Protein AF-A0A382QF12-F1 (afdb_monomer)

Organism: NCBI:txid408172

InterPro domains:
  IPR046476 Domain of unknown function DUF6797 [PF20601] (109-208)

Structure (mmCIF, N/CA/C/O backbone):
data_AF-A0A382QF12-F1
#
_entry.id   AF-A0A382QF12-F1
#
loop_
_atom_site.group_PDB
_atom_site.id
_atom_site.type_symbol
_atom_site.label_atom_id
_atom_site.label_alt_id
_atom_site.label_comp_id
_atom_site.label_asym_id
_atom_site.label_entity_id
_atom_site.label_seq_id
_atom_site.pdbx_PDB_ins_code
_atom_site.Cartn_x
_atom_site.Cartn_y
_atom_site.Cartn_z
_atom_site.occupancy
_atom_site.B_iso_or_equiv
_atom_site.auth_seq_id
_atom_site.auth_comp_id
_atom_site.auth_asym_id
_atom_site.auth_atom_id
_atom_site.pdbx_PDB_model_num
ATOM 1 N N . GLY A 1 1 ? 4.218 5.652 -35.777 1.00 79.81 1 GLY A N 1
ATOM 2 C CA . GLY A 1 1 ? 4.654 6.247 -34.502 1.00 79.81 1 GLY A CA 1
ATOM 3 C C . GLY A 1 1 ? 5.431 7.503 -34.812 1.00 79.81 1 GLY A C 1
ATOM 4 O O . GLY A 1 1 ? 6.034 7.556 -35.876 1.00 79.81 1 GLY A O 1
ATOM 5 N N . GLU A 1 2 ? 5.375 8.498 -33.937 1.00 89.12 2 GLU A N 1
ATOM 6 C CA . GLU A 1 2 ? 6.209 9.701 -34.022 1.00 89.12 2 GLU A CA 1
ATOM 7 C C . GLU A 1 2 ? 7.620 9.389 -33.500 1.00 89.12 2 GLU A C 1
ATOM 9 O O . GLU A 1 2 ? 7.768 8.664 -32.513 1.00 89.12 2 GLU A O 1
ATOM 14 N N . VAL A 1 3 ? 8.659 9.899 -34.168 1.00 94.00 3 VAL A N 1
ATOM 15 C CA . VAL A 1 3 ? 10.044 9.748 -33.699 1.00 94.00 3 VAL A CA 1
ATOM 16 C C . VAL A 1 3 ? 10.290 10.765 -32.590 1.00 94.00 3 VAL A C 1
ATOM 18 O O . VAL A 1 3 ? 10.421 11.954 -32.858 1.00 94.00 3 VAL A O 1
ATOM 21 N N . VAL A 1 4 ? 10.364 10.291 -31.346 1.00 95.31 4 VAL A N 1
ATOM 22 C CA . VAL A 1 4 ? 10.597 11.152 -30.172 1.00 95.31 4 VAL A CA 1
ATOM 23 C C . VAL A 1 4 ? 12.087 11.384 -29.931 1.00 95.31 4 VAL A C 1
ATOM 25 O O . VAL A 1 4 ? 12.504 12.491 -29.610 1.00 95.31 4 VAL A O 1
ATOM 28 N N . VAL A 1 5 ? 12.906 10.344 -30.096 1.00 94.56 5 VAL A N 1
ATOM 29 C CA . VAL A 1 5 ? 14.362 10.411 -29.936 1.00 94.56 5 VAL A CA 1
ATOM 30 C C . VAL A 1 5 ? 14.997 9.855 -31.200 1.00 94.56 5 VAL A C 1
ATOM 32 O O . VAL A 1 5 ? 14.821 8.680 -31.510 1.00 94.56 5 VAL A O 1
ATOM 35 N N . ASN A 1 6 ? 15.737 10.696 -31.921 1.00 94.62 6 ASN A N 1
ATOM 36 C CA . ASN A 1 6 ? 16.543 10.266 -33.056 1.00 94.62 6 ASN A CA 1
ATOM 37 C C . ASN A 1 6 ? 18.023 10.227 -32.646 1.00 94.62 6 ASN A C 1
ATOM 39 O O . ASN A 1 6 ? 18.645 11.269 -32.418 1.00 94.62 6 ASN A O 1
ATOM 43 N N . ASN A 1 7 ? 18.559 9.013 -32.534 1.00 92.12 7 ASN A N 1
ATOM 44 C CA . ASN A 1 7 ? 19.978 8.733 -32.328 1.00 92.12 7 ASN A CA 1
ATOM 45 C C . ASN A 1 7 ? 20.478 7.782 -33.426 1.00 92.12 7 ASN A C 1
ATOM 47 O O . ASN A 1 7 ? 21.019 6.723 -33.133 1.00 92.12 7 ASN A O 1
ATOM 51 N N . ASP A 1 8 ? 20.147 8.104 -34.676 1.00 90.19 8 ASP A N 1
ATOM 52 C CA . ASP A 1 8 ? 20.486 7.299 -35.847 1.00 90.19 8 ASP A CA 1
ATOM 53 C C . ASP A 1 8 ? 21.910 7.589 -36.364 1.00 90.19 8 ASP A C 1
ATOM 55 O O . ASP A 1 8 ? 22.523 8.622 -36.068 1.00 90.19 8 ASP A O 1
ATOM 59 N N . GLY A 1 9 ? 22.419 6.677 -37.189 1.00 90.75 9 GLY A N 1
ATOM 60 C CA . GLY A 1 9 ? 23.738 6.732 -37.804 1.00 90.75 9 GLY A CA 1
ATOM 61 C C . GLY A 1 9 ? 24.802 5.906 -37.078 1.00 90.75 9 GLY A C 1
ATOM 62 O O . GLY A 1 9 ? 24.608 5.368 -35.993 1.00 90.75 9 GLY A O 1
ATOM 63 N N . VAL A 1 10 ? 25.971 5.784 -37.710 1.00 90.75 10 VAL A N 1
ATOM 64 C CA . VAL A 1 10 ? 27.112 5.058 -37.134 1.00 90.75 10 VAL A CA 1
ATOM 65 C C . VAL A 1 10 ? 27.891 6.001 -36.224 1.00 90.75 10 VAL A C 1
ATOM 67 O O . VAL A 1 10 ? 28.579 6.902 -36.704 1.00 90.75 10 VAL A O 1
ATOM 70 N N . HIS A 1 11 ? 27.808 5.784 -34.916 1.00 88.94 11 HIS A N 1
ATOM 71 C CA . HIS A 1 11 ? 28.499 6.593 -33.916 1.00 88.94 11 HIS A CA 1
ATOM 72 C C . HIS A 1 11 ? 28.911 5.761 -32.691 1.00 88.94 11 HIS A C 1
ATOM 74 O O . HIS A 1 11 ? 28.401 4.667 -32.460 1.00 88.94 11 HIS A O 1
ATOM 80 N N . GLY A 1 12 ? 29.836 6.294 -31.883 1.00 83.19 12 GLY A N 1
ATOM 81 C CA . GLY A 1 12 ? 30.135 5.754 -30.550 1.00 83.19 12 GLY A CA 1
ATOM 82 C C . GLY A 1 12 ? 28.989 5.996 -29.559 1.00 83.19 12 GLY A C 1
ATOM 83 O O . GLY A 1 12 ? 27.949 6.536 -29.923 1.00 83.19 12 GLY A O 1
ATOM 84 N N . ILE A 1 13 ? 29.153 5.638 -28.284 1.00 82.25 13 ILE A N 1
ATOM 85 C CA . ILE A 1 13 ? 28.076 5.821 -27.298 1.00 82.25 13 ILE A CA 1
ATOM 86 C C . ILE A 1 13 ? 27.834 7.315 -27.056 1.00 82.25 13 ILE A C 1
ATOM 88 O O . ILE A 1 13 ? 28.681 8.010 -26.496 1.00 82.25 13 ILE A O 1
ATOM 92 N N . VAL A 1 14 ? 26.657 7.795 -27.452 1.00 86.44 14 VAL A N 1
ATOM 93 C CA . VAL A 1 14 ? 26.207 9.173 -27.243 1.00 86.44 14 VAL A CA 1
ATOM 94 C C . VAL A 1 14 ? 24.792 9.175 -26.685 1.00 86.44 14 VAL A C 1
ATOM 96 O O . VAL A 1 14 ? 23.973 8.323 -27.030 1.00 86.44 14 VAL A O 1
ATOM 99 N N . ASN A 1 15 ? 24.503 10.156 -25.834 1.00 87.00 15 ASN A N 1
ATOM 100 C CA . ASN A 1 15 ? 23.172 10.350 -25.276 1.00 87.00 15 ASN A CA 1
ATOM 101 C C . ASN A 1 15 ? 22.383 11.335 -26.143 1.00 87.00 15 ASN A C 1
ATOM 103 O O . ASN A 1 15 ? 22.872 12.417 -26.477 1.00 87.00 15 ASN A O 1
ATOM 107 N N . LYS A 1 16 ? 21.141 10.974 -26.457 1.00 91.62 16 LYS A N 1
ATOM 108 C CA . LYS A 1 16 ? 20.136 11.859 -27.051 1.00 91.62 16 LYS A CA 1
ATOM 109 C C . LYS A 1 16 ? 18.886 11.836 -26.188 1.00 91.62 16 LYS A C 1
ATOM 111 O O . LYS A 1 16 ? 18.612 10.851 -25.508 1.00 91.62 16 LYS A O 1
ATOM 116 N N . SER A 1 17 ? 18.138 12.927 -26.226 1.00 92.94 17 SER A N 1
ATOM 117 C CA . SER A 1 17 ? 16.870 13.069 -25.523 1.00 92.94 17 SER A CA 1
ATOM 118 C C . SER A 1 17 ? 15.841 13.729 -26.428 1.00 92.94 17 SER A C 1
ATOM 120 O O . SER A 1 17 ? 16.176 14.390 -27.411 1.00 92.94 17 SER A O 1
ATOM 122 N N . GLY A 1 18 ? 14.580 13.525 -26.079 1.00 93.50 18 GLY A N 1
ATOM 123 C CA . GLY A 1 18 ? 13.423 14.115 -26.726 1.00 93.50 18 GLY A CA 1
ATOM 124 C C . GLY A 1 18 ? 12.228 14.012 -25.791 1.00 93.50 18 GLY A C 1
ATOM 125 O O . GLY A 1 18 ? 12.276 13.287 -24.794 1.00 93.50 18 GLY A O 1
ATOM 126 N N . SER A 1 19 ? 11.176 14.754 -26.108 1.00 94.31 19 SER A N 1
ATOM 127 C CA . SER A 1 19 ? 9.982 14.858 -25.275 1.00 94.31 19 SER A CA 1
ATOM 128 C C . SER A 1 19 ? 8.747 14.739 -26.150 1.00 94.31 19 SER A C 1
ATOM 130 O O . SER A 1 19 ? 8.707 15.305 -27.238 1.00 94.31 19 SER A O 1
ATOM 132 N N . ALA A 1 20 ? 7.733 14.040 -25.654 1.00 92.38 20 ALA A N 1
ATOM 133 C CA . ALA A 1 20 ? 6.429 13.952 -26.291 1.00 92.38 20 ALA A CA 1
ATOM 134 C C . ALA A 1 20 ? 5.338 14.077 -25.229 1.00 92.38 20 ALA A C 1
ATOM 136 O O . ALA A 1 20 ? 5.489 13.578 -24.111 1.00 92.38 20 ALA A O 1
ATOM 137 N N . ASN A 1 21 ? 4.233 14.731 -25.585 1.00 90.94 21 ASN A N 1
ATOM 138 C CA . ASN A 1 21 ? 3.040 14.739 -24.749 1.00 90.94 21 ASN A CA 1
ATOM 139 C C . ASN A 1 21 ? 2.271 13.441 -24.987 1.00 90.94 21 ASN A C 1
ATOM 141 O O . ASN A 1 21 ? 1.932 13.116 -26.124 1.00 90.94 21 ASN A O 1
ATOM 145 N N . LEU A 1 22 ? 1.994 12.703 -23.916 1.00 86.50 22 LEU A N 1
ATOM 146 C CA . LEU A 1 22 ? 1.236 11.462 -23.994 1.00 86.50 22 LEU A CA 1
ATOM 147 C C . LEU A 1 22 ? -0.198 11.701 -23.533 1.00 86.50 22 LEU A C 1
ATOM 149 O O . LEU A 1 22 ? -0.434 12.292 -22.479 1.00 86.50 22 LEU A O 1
ATOM 153 N N . ASN A 1 23 ? -1.154 11.197 -24.311 1.00 84.00 23 ASN A N 1
ATOM 154 C CA . ASN A 1 23 ? -2.525 11.054 -23.839 1.00 84.00 23 ASN A CA 1
ATOM 155 C C . ASN A 1 23 ? -2.576 10.000 -22.724 1.00 84.00 23 ASN A C 1
ATOM 157 O O . ASN A 1 23 ? -1.776 9.063 -22.702 1.00 84.00 23 ASN A O 1
ATOM 161 N N . ALA A 1 24 ? -3.546 10.126 -21.821 1.00 75.88 24 ALA A N 1
ATOM 162 C CA . ALA A 1 24 ? -3.782 9.127 -20.787 1.00 75.88 24 ALA A CA 1
ATOM 163 C C . ALA A 1 24 ? -4.063 7.744 -21.409 1.00 75.88 24 ALA A C 1
ATOM 165 O O . ALA A 1 24 ? -4.914 7.619 -22.289 1.00 75.88 24 ALA A O 1
ATOM 166 N N . GLY A 1 25 ? -3.373 6.703 -20.933 1.00 71.19 25 GLY A N 1
ATOM 167 C CA . GLY A 1 25 ? -3.555 5.323 -21.389 1.00 71.19 25 GLY A CA 1
ATOM 168 C C . GLY A 1 25 ? -2.238 4.606 -21.684 1.00 71.19 25 GLY A C 1
ATOM 169 O O . GLY A 1 25 ? -1.171 5.022 -21.236 1.00 71.19 25 GLY A O 1
ATOM 170 N N . ILE A 1 26 ? -2.320 3.498 -22.426 1.00 74.06 26 ILE A N 1
ATOM 171 C CA . ILE A 1 26 ? -1.145 2.725 -22.842 1.00 74.06 26 ILE A CA 1
ATOM 172 C C . ILE A 1 26 ? -0.491 3.419 -24.040 1.00 74.06 26 ILE A C 1
ATOM 174 O O . ILE A 1 26 ? -1.079 3.491 -25.117 1.00 74.06 26 ILE A O 1
ATOM 178 N N . ALA A 1 27 ? 0.749 3.875 -23.864 1.00 84.06 27 ALA A N 1
ATOM 179 C CA . ALA A 1 27 ? 1.600 4.340 -24.952 1.00 84.06 27 ALA A CA 1
ATOM 180 C C . ALA A 1 27 ? 2.543 3.209 -25.389 1.00 84.06 27 ALA A C 1
ATOM 182 O O . ALA A 1 27 ? 3.363 2.733 -24.603 1.00 84.06 27 ALA A O 1
ATOM 183 N N . LEU A 1 28 ? 2.426 2.766 -26.643 1.00 84.19 28 LEU A N 1
ATOM 184 C CA . LEU A 1 28 ? 3.349 1.784 -27.211 1.00 84.19 28 LEU A CA 1
ATOM 185 C C . LEU A 1 28 ? 4.665 2.465 -27.587 1.00 84.19 28 LEU A C 1
ATOM 187 O O . LEU A 1 28 ? 4.678 3.430 -28.351 1.00 84.19 28 LEU A O 1
ATOM 191 N N . VAL A 1 29 ? 5.771 1.922 -27.086 1.00 87.88 29 VAL A N 1
ATOM 192 C CA . VAL A 1 29 ? 7.123 2.379 -27.415 1.00 87.88 29 VAL A CA 1
ATOM 193 C C . VAL A 1 29 ? 7.752 1.381 -28.381 1.00 87.88 29 VAL A C 1
ATOM 195 O O . VAL A 1 29 ? 7.820 0.188 -28.092 1.00 87.88 29 VAL A O 1
ATOM 198 N N . ARG A 1 30 ? 8.224 1.875 -29.529 1.00 90.12 30 ARG A N 1
ATOM 199 C CA . ARG A 1 30 ? 9.061 1.115 -30.463 1.00 90.12 30 ARG A CA 1
ATOM 200 C C . ARG A 1 30 ? 10.488 1.627 -30.348 1.00 90.12 30 ARG A C 1
ATOM 202 O O . ARG A 1 30 ? 10.710 2.829 -30.443 1.00 90.12 30 ARG A O 1
ATOM 209 N N . ILE A 1 31 ? 11.430 0.709 -30.166 1.00 90.06 31 ILE A N 1
ATOM 210 C CA . ILE A 1 31 ? 12.859 1.012 -30.134 1.00 90.06 31 ILE A CA 1
ATOM 211 C C . ILE A 1 31 ? 13.496 0.291 -31.314 1.00 90.06 31 ILE A C 1
ATOM 213 O O . ILE A 1 31 ? 13.338 -0.921 -31.456 1.00 90.06 31 ILE A O 1
ATOM 217 N N . GLU A 1 32 ? 14.183 1.044 -32.163 1.00 90.88 32 GLU A N 1
ATOM 218 C CA . GLU A 1 32 ? 14.988 0.516 -33.259 1.00 90.88 32 GLU A CA 1
ATOM 219 C C . GLU A 1 32 ? 16.457 0.766 -32.923 1.00 90.88 32 GLU A C 1
ATOM 221 O O . GLU A 1 32 ? 16.830 1.857 -32.496 1.00 90.88 32 GLU A O 1
ATOM 226 N N . PHE A 1 33 ? 17.275 -0.274 -33.045 1.00 89.38 33 PHE A N 1
ATOM 227 C CA . PHE A 1 33 ? 18.690 -0.250 -32.701 1.00 89.38 33 PHE A CA 1
ATOM 228 C C . PHE A 1 33 ? 19.439 -1.170 -33.661 1.00 89.38 33 PHE A C 1
ATOM 230 O O . PHE A 1 33 ? 18.951 -2.256 -33.979 1.00 89.38 33 PHE A O 1
ATOM 237 N N . PHE A 1 34 ? 20.619 -0.743 -34.102 1.00 89.62 34 PHE A N 1
ATOM 238 C CA . PHE A 1 34 ? 21.524 -1.568 -34.890 1.00 89.62 34 PHE A CA 1
ATOM 239 C C . PHE A 1 34 ? 22.968 -1.358 -34.436 1.00 89.62 34 PHE A C 1
ATOM 241 O O . PHE A 1 34 ? 23.328 -0.307 -33.906 1.00 89.62 34 PHE A O 1
ATOM 248 N N . GLU A 1 35 ? 23.801 -2.363 -34.680 1.00 84.75 35 GLU A N 1
ATOM 249 C CA . GLU A 1 35 ? 25.244 -2.307 -34.482 1.00 84.75 35 GLU A CA 1
ATOM 250 C C . GLU A 1 35 ? 25.921 -2.647 -35.813 1.00 84.75 35 GLU A C 1
ATOM 252 O O . GLU A 1 35 ? 25.514 -3.574 -36.513 1.00 84.75 35 GLU A O 1
ATOM 257 N N . LYS A 1 36 ? 26.901 -1.831 -36.219 1.00 85.75 36 LYS A N 1
ATOM 258 C CA . LYS A 1 36 ? 27.691 -2.070 -37.439 1.00 85.75 36 LYS A CA 1
ATOM 259 C C . LYS A 1 36 ? 28.988 -2.834 -37.142 1.00 85.75 36 LYS A C 1
ATOM 261 O O . LYS A 1 36 ? 29.478 -3.548 -38.013 1.00 85.75 36 LYS A O 1
ATOM 266 N N . GLY A 1 37 ? 29.573 -2.619 -35.963 1.00 80.94 37 GLY A N 1
ATOM 267 C CA . GLY A 1 37 ? 30.830 -3.217 -35.515 1.00 80.94 37 GLY A CA 1
ATOM 268 C C . GLY A 1 37 ? 31.438 -2.464 -34.321 1.00 80.94 37 GLY A C 1
ATOM 269 O O . GLY A 1 37 ? 31.289 -1.244 -34.209 1.00 80.94 37 GLY A O 1
ATOM 270 N N . GLY A 1 38 ? 32.176 -3.176 -33.463 1.00 80.88 38 GLY A N 1
ATOM 271 C CA . GLY A 1 38 ? 32.830 -2.626 -32.274 1.00 80.88 38 GLY A CA 1
ATOM 272 C C . GLY A 1 38 ? 32.187 -3.126 -30.981 1.00 80.88 38 GLY A C 1
ATOM 273 O O . GLY A 1 38 ? 32.487 -4.231 -30.538 1.00 80.88 38 GLY A O 1
ATOM 274 N N . GLY A 1 39 ? 31.366 -2.289 -30.341 1.00 71.25 39 GLY A N 1
ATOM 275 C CA . GLY A 1 39 ? 30.655 -2.634 -29.108 1.00 71.25 39 GLY A CA 1
ATOM 276 C C . GLY A 1 39 ? 29.216 -2.124 -29.118 1.00 71.25 39 GLY A C 1
ATOM 277 O O . GLY A 1 39 ? 28.957 -0.997 -29.535 1.00 71.25 39 GLY A O 1
ATOM 278 N N . GLU A 1 40 ? 28.289 -2.948 -28.628 1.00 77.00 40 GLU A N 1
ATOM 279 C CA . GLU A 1 40 ? 26.858 -2.644 -28.561 1.00 77.00 40 GLU A CA 1
ATOM 280 C C . GLU A 1 40 ? 26.464 -2.006 -27.219 1.00 77.00 40 GLU A C 1
ATOM 282 O O . GLU A 1 40 ? 26.851 -2.467 -26.140 1.00 77.00 40 GLU A O 1
ATOM 287 N N . HIS A 1 41 ? 25.674 -0.930 -27.263 1.00 80.88 41 HIS A N 1
ATOM 288 C CA . HIS A 1 41 ? 25.070 -0.363 -26.062 1.00 80.88 41 HIS A CA 1
ATOM 289 C C . HIS A 1 41 ? 23.761 0.364 -26.376 1.00 80.88 41 HIS A C 1
ATOM 291 O O . HIS A 1 41 ? 23.750 1.359 -27.095 1.00 80.88 41 HIS A O 1
ATOM 297 N N . LEU A 1 42 ? 22.671 -0.102 -25.768 1.00 85.81 42 LEU A N 1
ATOM 298 C CA . LEU A 1 42 ? 21.368 0.556 -25.791 1.00 85.81 42 LEU A CA 1
ATOM 299 C C . LEU A 1 42 ? 20.898 0.798 -24.359 1.00 85.81 42 LEU A C 1
ATOM 301 O O . LEU A 1 42 ? 20.593 -0.154 -23.638 1.00 85.81 42 LEU A O 1
ATOM 305 N N . SER A 1 43 ? 20.795 2.068 -23.983 1.00 86.38 43 SER A N 1
ATOM 306 C CA . SER A 1 43 ? 20.128 2.525 -22.770 1.00 86.38 43 SER A CA 1
ATOM 307 C C . SER A 1 43 ? 18.950 3.423 -23.138 1.00 86.38 43 SER A C 1
ATOM 309 O O . SER A 1 43 ? 18.998 4.172 -24.113 1.00 86.38 43 SER A O 1
ATOM 311 N N . LEU A 1 44 ? 17.870 3.332 -22.366 1.00 86.62 44 LEU A N 1
ATOM 312 C CA . LEU A 1 44 ? 16.705 4.193 -22.508 1.00 86.62 44 LEU A CA 1
ATOM 313 C C . LEU A 1 44 ? 16.156 4.481 -21.119 1.00 86.62 44 LEU A C 1
ATOM 315 O O . LEU A 1 44 ? 15.821 3.557 -20.378 1.00 86.62 44 LEU A O 1
ATOM 319 N N . ASP A 1 45 ? 16.052 5.766 -20.813 1.00 86.44 45 ASP A N 1
ATOM 320 C CA . ASP A 1 45 ? 15.487 6.305 -19.587 1.00 86.44 45 ASP A CA 1
ATOM 321 C C . ASP A 1 45 ? 14.348 7.268 -19.943 1.00 86.44 45 ASP A C 1
ATOM 323 O O . ASP A 1 45 ? 14.400 7.947 -20.968 1.00 86.44 45 ASP A O 1
ATOM 327 N N . MET A 1 46 ? 13.341 7.357 -19.079 1.00 87.31 46 MET A N 1
ATOM 328 C CA . MET A 1 46 ? 12.230 8.300 -19.193 1.00 87.31 46 MET A CA 1
ATOM 329 C C . MET A 1 46 ? 12.104 9.140 -17.920 1.00 87.31 46 MET A C 1
ATOM 331 O O . MET A 1 46 ? 12.298 8.644 -16.810 1.00 87.31 46 MET A O 1
ATOM 335 N N . SER A 1 47 ? 11.732 10.407 -18.072 1.00 86.81 47 SER A N 1
ATOM 336 C CA . SER A 1 47 ? 11.294 11.286 -16.987 1.00 86.81 47 SER A CA 1
ATOM 337 C C . SER A 1 47 ? 10.002 12.001 -17.387 1.00 86.81 47 SER A C 1
ATOM 339 O O . SER A 1 47 ? 9.639 12.038 -18.561 1.00 86.81 47 SER A O 1
ATOM 341 N N . GLY A 1 48 ? 9.272 12.529 -16.407 1.00 87.12 48 GLY A N 1
ATOM 342 C CA . GLY A 1 48 ? 7.994 13.201 -16.634 1.00 87.12 48 GLY A CA 1
ATOM 343 C C . GLY A 1 48 ? 7.303 13.594 -15.328 1.00 87.12 48 GLY A C 1
ATOM 344 O O . GLY A 1 48 ? 7.905 13.470 -14.256 1.00 87.12 48 GLY A O 1
ATOM 345 N N . PRO A 1 49 ? 6.040 14.053 -15.381 1.00 82.94 49 PRO A N 1
ATOM 346 C CA . PRO A 1 49 ? 5.263 14.383 -14.188 1.00 82.94 49 PRO A CA 1
ATOM 347 C C . PRO A 1 49 ? 5.274 13.230 -13.175 1.00 82.94 49 PRO A C 1
ATOM 349 O O . PRO A 1 49 ? 4.865 12.113 -13.488 1.00 82.94 49 PRO A O 1
ATOM 352 N N . GLY A 1 50 ? 5.824 13.493 -11.983 1.00 76.19 50 GLY A N 1
ATOM 353 C CA . GLY A 1 50 ? 6.010 12.532 -10.885 1.00 76.19 50 GLY A CA 1
ATOM 354 C C . GLY A 1 50 ? 7.015 11.386 -11.135 1.00 76.19 50 GLY A C 1
ATOM 355 O O . GLY A 1 50 ? 7.180 10.528 -10.268 1.00 76.19 50 GLY A O 1
ATOM 356 N N . ILE A 1 51 ? 7.722 11.367 -12.271 1.00 80.88 51 ILE A N 1
ATOM 357 C CA . ILE A 1 51 ? 8.762 10.381 -12.607 1.00 80.88 51 ILE A CA 1
ATOM 358 C C . ILE A 1 51 ? 10.095 11.110 -12.775 1.00 80.88 51 ILE A C 1
ATOM 360 O O . ILE A 1 51 ? 10.362 11.722 -13.807 1.00 80.88 51 ILE A O 1
ATOM 364 N N . LYS A 1 52 ? 10.970 11.016 -11.767 1.00 76.00 52 LYS A N 1
ATOM 365 C CA . LYS A 1 52 ? 12.321 11.602 -11.852 1.00 76.00 52 LYS A CA 1
ATOM 366 C C . LYS A 1 52 ? 13.187 10.883 -12.886 1.00 76.00 52 LYS A C 1
ATOM 368 O O . LYS A 1 52 ? 13.880 11.533 -13.662 1.00 76.00 52 LYS A O 1
ATOM 373 N N . LYS A 1 53 ? 13.157 9.549 -12.865 1.00 77.06 53 LYS A N 1
ATOM 374 C CA . LYS A 1 53 ? 13.876 8.672 -13.789 1.00 77.06 53 LYS A CA 1
ATOM 375 C C . LYS A 1 53 ? 13.258 7.272 -13.756 1.00 77.06 53 LYS A C 1
ATOM 377 O O . LYS A 1 53 ? 13.122 6.704 -12.676 1.00 77.06 53 LYS A O 1
ATOM 382 N N . LEU A 1 54 ? 12.920 6.721 -14.916 1.00 77.75 54 LEU A N 1
ATOM 383 C CA . LEU A 1 54 ? 12.478 5.343 -15.105 1.00 77.75 54 LEU A CA 1
ATOM 384 C C . LEU A 1 54 ? 13.326 4.698 -16.202 1.00 77.75 54 LEU A C 1
ATOM 386 O O . LEU A 1 54 ? 13.273 5.121 -17.353 1.00 77.75 54 LEU A O 1
ATOM 390 N N . GLN A 1 55 ? 14.091 3.677 -15.834 1.00 77.12 55 GLN A N 1
ATOM 391 C CA . GLN A 1 55 ? 14.905 2.894 -16.758 1.00 77.12 55 GLN A CA 1
ATOM 392 C C . GLN A 1 55 ? 13.991 1.946 -17.552 1.00 77.12 55 GLN A C 1
ATOM 394 O O . GLN A 1 55 ? 13.323 1.096 -16.965 1.00 77.12 55 GLN A O 1
ATOM 399 N N . LEU A 1 56 ? 13.948 2.103 -18.877 1.00 78.31 56 LEU A N 1
ATOM 400 C CA . LEU A 1 56 ? 13.110 1.310 -19.787 1.00 78.31 56 LEU A CA 1
ATOM 401 C C . LEU A 1 56 ? 13.898 0.208 -20.508 1.00 78.31 56 LEU A C 1
ATOM 403 O O . LEU A 1 56 ? 13.346 -0.850 -20.801 1.00 78.31 56 LEU A O 1
ATOM 407 N N . ALA A 1 57 ? 15.182 0.438 -20.798 1.00 75.44 57 ALA A N 1
ATOM 408 C CA . ALA A 1 57 ? 16.055 -0.578 -21.387 1.00 75.44 57 ALA A CA 1
ATOM 409 C C . ALA A 1 57 ? 16.782 -1.393 -20.313 1.00 75.44 57 ALA A C 1
ATOM 411 O O . ALA A 1 57 ? 17.052 -0.901 -19.219 1.00 75.44 57 ALA A O 1
ATOM 412 N N . ARG A 1 58 ? 17.200 -2.614 -20.664 1.00 67.69 58 ARG A N 1
ATOM 413 C CA . ARG A 1 58 ? 17.977 -3.488 -19.772 1.00 67.69 58 ARG A CA 1
ATOM 414 C C . ARG A 1 58 ? 19.308 -2.870 -19.326 1.00 67.69 58 ARG A C 1
ATOM 416 O O . ARG A 1 58 ? 19.716 -3.091 -18.190 1.00 67.69 58 ARG A O 1
ATOM 423 N N . ASN A 1 59 ? 19.987 -2.123 -20.200 1.00 71.25 59 ASN A N 1
ATOM 424 C CA . ASN A 1 59 ? 21.297 -1.548 -19.893 1.00 71.25 59 ASN A CA 1
ATOM 425 C C . ASN A 1 59 ? 21.168 -0.092 -19.436 1.00 71.25 59 ASN A C 1
ATOM 427 O O . ASN A 1 59 ? 20.467 0.707 -20.054 1.00 71.25 59 ASN A O 1
ATOM 431 N N . THR A 1 60 ? 21.892 0.274 -18.384 1.00 70.38 60 THR A N 1
ATOM 432 C CA . THR A 1 60 ? 22.046 1.669 -17.951 1.00 70.38 60 THR A CA 1
ATOM 433 C C . THR A 1 60 ? 23.056 2.389 -18.835 1.00 70.38 60 THR A C 1
ATOM 435 O O . THR A 1 60 ? 24.072 1.785 -19.180 1.00 70.38 60 THR A O 1
ATOM 438 N N . ALA A 1 61 ? 22.841 3.681 -19.106 1.00 65.62 61 ALA A N 1
ATOM 439 C CA . ALA A 1 61 ? 23.831 4.501 -19.807 1.00 65.62 61 ALA A CA 1
ATOM 440 C C . ALA A 1 61 ? 25.208 4.390 -19.118 1.00 65.62 61 ALA A C 1
ATOM 442 O O . ALA A 1 61 ? 25.256 4.422 -17.881 1.00 65.62 61 ALA A O 1
ATOM 443 N N . PRO A 1 62 ? 26.325 4.258 -19.856 1.00 62.75 62 PRO A N 1
ATOM 444 C CA . PRO A 1 62 ? 27.627 4.101 -19.232 1.00 62.75 62 PRO A CA 1
ATOM 445 C C . PRO A 1 62 ? 27.968 5.385 -18.478 1.00 62.75 62 PRO A C 1
ATOM 447 O O . PRO A 1 62 ? 27.967 6.474 -19.053 1.00 62.75 62 PRO A O 1
ATOM 450 N N . GLN A 1 63 ? 28.261 5.268 -17.186 1.00 53.28 63 GLN A N 1
ATOM 451 C CA . GLN A 1 63 ? 28.848 6.373 -16.438 1.00 53.28 63 GLN A CA 1
ATOM 452 C C . GLN A 1 63 ? 30.312 6.480 -16.869 1.00 53.28 63 GLN A C 1
ATOM 454 O O . GLN A 1 63 ? 31.056 5.501 -16.807 1.00 53.28 63 GLN A O 1
ATOM 459 N N . GLY A 1 64 ? 30.707 7.639 -17.397 1.00 44.16 64 GLY A N 1
ATOM 460 C CA . GLY A 1 64 ? 32.067 7.860 -17.878 1.00 44.16 64 GLY A CA 1
ATOM 461 C C . GLY A 1 64 ? 33.104 7.532 -16.800 1.00 44.16 64 GLY A C 1
ATOM 462 O O . GLY A 1 64 ? 33.034 8.061 -15.697 1.00 44.16 64 GLY A O 1
ATOM 463 N N . GLY A 1 65 ? 34.069 6.676 -17.152 1.00 41.91 65 GLY A N 1
ATOM 464 C CA . GLY A 1 65 ? 35.262 6.385 -16.356 1.00 41.91 65 GLY A CA 1
ATOM 465 C C . GLY A 1 65 ? 35.074 5.378 -15.214 1.00 41.91 65 GLY A C 1
ATOM 466 O O . GLY A 1 65 ? 34.773 5.752 -14.090 1.00 41.91 65 GLY A O 1
ATOM 467 N N . GLY A 1 66 ? 35.414 4.109 -15.472 1.00 39.44 66 GLY A N 1
ATOM 468 C CA . GLY A 1 66 ? 35.813 3.162 -14.421 1.00 39.44 66 GLY A CA 1
ATOM 469 C C . GLY A 1 66 ? 34.851 2.002 -14.144 1.00 39.44 66 GLY A C 1
ATOM 470 O O . GLY A 1 66 ? 33.842 2.149 -13.477 1.00 39.44 66 GLY A O 1
ATOM 471 N N . LYS A 1 67 ? 35.279 0.810 -14.582 1.00 40.28 67 LYS A N 1
ATOM 472 C CA . LYS A 1 67 ? 34.901 -0.543 -14.126 1.00 40.28 67 LYS A CA 1
ATOM 473 C C . LYS A 1 67 ? 33.404 -0.913 -14.043 1.00 40.28 67 LYS A C 1
ATOM 475 O O . LYS A 1 67 ? 32.728 -0.699 -13.045 1.00 40.28 67 LYS A O 1
ATOM 480 N N . LYS A 1 68 ? 33.082 -1.773 -15.023 1.00 36.59 68 LYS A N 1
ATOM 481 C CA . LYS A 1 68 ? 31.975 -2.731 -15.187 1.00 36.59 68 LYS A CA 1
ATOM 482 C C . LYS A 1 68 ? 30.678 -2.130 -15.743 1.00 36.59 68 LYS A C 1
ATOM 484 O O . LYS A 1 68 ? 29.972 -1.448 -15.009 1.00 36.59 68 LYS A O 1
ATOM 489 N N . PRO A 1 69 ? 30.272 -2.497 -16.977 1.00 35.12 69 PRO A N 1
ATOM 490 C CA . PRO A 1 69 ? 28.849 -2.587 -17.243 1.00 35.12 69 PRO A CA 1
ATOM 491 C C . PRO A 1 69 ? 28.330 -3.634 -16.259 1.00 35.12 69 PRO A C 1
ATOM 493 O O . PRO A 1 69 ? 28.763 -4.790 -16.286 1.00 35.12 69 PRO A O 1
ATOM 496 N N . ALA A 1 70 ? 27.465 -3.235 -15.334 1.00 39.81 70 ALA A N 1
ATOM 497 C CA . ALA A 1 70 ? 26.636 -4.218 -14.675 1.00 39.81 70 ALA A CA 1
ATOM 498 C C . ALA A 1 70 ? 25.817 -4.855 -15.801 1.00 39.81 70 ALA A C 1
ATOM 500 O O . ALA A 1 70 ? 24.885 -4.242 -16.315 1.00 39.81 70 ALA A O 1
ATOM 501 N N . ILE A 1 71 ? 26.187 -6.069 -16.223 1.00 39.53 71 ILE A N 1
ATOM 502 C CA . ILE A 1 71 ? 25.199 -6.974 -16.805 1.00 39.53 71 ILE A CA 1
ATOM 503 C C . ILE A 1 71 ? 24.023 -6.873 -15.845 1.00 39.53 71 ILE A C 1
ATOM 505 O O . ILE A 1 71 ? 24.226 -7.055 -14.641 1.00 39.53 71 ILE A O 1
ATOM 509 N N . ALA A 1 72 ? 22.844 -6.503 -16.342 1.00 45.31 72 ALA A N 1
ATOM 510 C CA . ALA A 1 72 ? 21.647 -6.545 -15.528 1.00 45.31 72 ALA A CA 1
ATOM 511 C C . ALA A 1 72 ? 21.494 -7.999 -15.071 1.00 45.31 72 ALA A C 1
ATOM 513 O O . ALA A 1 72 ? 21.016 -8.856 -15.819 1.00 45.31 72 ALA A O 1
ATOM 514 N N . THR A 1 73 ? 21.968 -8.266 -13.856 1.00 52.75 73 THR A N 1
ATOM 515 C CA . THR A 1 73 ? 21.722 -9.480 -13.086 1.00 52.75 73 THR A CA 1
ATOM 516 C C . THR A 1 73 ? 20.317 -9.439 -12.498 1.00 52.75 73 THR A C 1
ATOM 518 O O . THR A 1 73 ? 20.023 -10.236 -11.618 1.00 52.75 73 THR A O 1
ATOM 521 N N . GLY A 1 74 ? 19.478 -8.503 -12.961 1.00 70.94 74 GLY A N 1
ATOM 522 C CA . GLY A 1 74 ? 18.108 -8.320 -12.537 1.00 70.94 74 GLY A CA 1
ATOM 523 C C . GLY A 1 74 ? 17.267 -9.551 -12.837 1.00 70.94 74 GLY A C 1
ATOM 524 O O . GLY A 1 74 ? 17.280 -10.063 -13.954 1.00 70.94 74 GLY A O 1
ATOM 525 N N . ASN A 1 75 ? 16.518 -9.986 -11.833 1.00 85.19 75 ASN A N 1
ATOM 526 C CA . ASN A 1 75 ? 15.482 -11.000 -11.919 1.00 85.19 75 ASN A CA 1
ATOM 527 C C . ASN A 1 75 ? 14.142 -10.282 -11.694 1.00 85.19 75 ASN A C 1
ATOM 529 O O . ASN A 1 75 ? 13.588 -10.382 -10.591 1.00 85.19 75 ASN A O 1
ATOM 533 N N . PRO A 1 76 ? 13.651 -9.491 -12.671 1.00 88.88 76 PRO A N 1
ATOM 534 C CA . PRO A 1 76 ? 12.382 -8.793 -12.529 1.00 88.88 76 PRO A CA 1
ATOM 535 C C . PRO A 1 76 ? 11.265 -9.801 -12.266 1.00 88.88 76 PRO A C 1
ATOM 537 O O . PRO A 1 76 ? 11.210 -10.880 -12.859 1.00 88.88 76 PRO A O 1
ATOM 540 N N . ILE A 1 77 ? 10.399 -9.453 -11.323 1.00 92.62 77 ILE A N 1
ATOM 541 C CA . ILE A 1 77 ? 9.262 -10.269 -10.924 1.00 92.62 77 ILE A CA 1
ATOM 542 C C . ILE A 1 77 ? 8.020 -9.598 -11.485 1.00 92.62 77 ILE A C 1
ATOM 544 O O . ILE A 1 77 ? 7.576 -8.585 -10.948 1.00 92.62 77 ILE A O 1
ATOM 548 N N . ASP A 1 78 ? 7.451 -10.172 -12.537 1.00 89.62 78 ASP A N 1
ATOM 549 C CA . ASP A 1 78 ? 6.268 -9.627 -13.193 1.00 89.62 78 ASP A CA 1
ATOM 550 C C . ASP A 1 78 ? 5.035 -10.509 -12.953 1.00 89.62 78 ASP A C 1
ATOM 552 O O . ASP A 1 78 ? 5.137 -11.738 -13.013 1.00 89.62 78 ASP A O 1
ATOM 556 N N . PRO A 1 79 ? 3.852 -9.910 -12.711 1.00 93.31 79 PRO A N 1
ATOM 557 C CA . PRO A 1 79 ? 2.582 -10.613 -12.835 1.00 93.31 79 PRO A CA 1
ATOM 558 C C . PRO A 1 79 ? 2.457 -11.260 -14.220 1.00 93.31 79 PRO A C 1
ATOM 560 O O . PRO A 1 79 ? 2.557 -10.576 -15.242 1.00 93.31 79 PRO A O 1
ATOM 563 N N . VAL A 1 80 ? 2.197 -12.565 -14.255 1.00 91.00 80 VAL A N 1
ATOM 564 C CA . VAL A 1 80 ? 1.949 -13.345 -15.479 1.00 91.00 80 VAL A CA 1
ATOM 565 C C . VAL A 1 80 ? 0.591 -14.029 -15.379 1.00 91.00 80 VAL A C 1
ATOM 567 O O . VAL A 1 80 ? 0.103 -14.267 -14.279 1.00 91.00 80 VAL A O 1
ATOM 570 N N . ASN A 1 81 ? -0.044 -14.325 -16.516 1.00 93.69 81 ASN A N 1
ATOM 571 C CA . ASN A 1 81 ? -1.343 -15.019 -16.573 1.00 93.69 81 ASN A CA 1
ATOM 572 C C . ASN A 1 81 ? -2.453 -14.363 -15.729 1.00 93.69 81 ASN A C 1
ATOM 574 O O . ASN A 1 81 ? -3.332 -15.046 -15.214 1.00 93.69 81 ASN A O 1
ATOM 578 N N . ASN A 1 82 ? -2.411 -13.033 -15.588 1.00 93.56 82 ASN A N 1
ATOM 579 C CA . ASN A 1 82 ? -3.329 -12.265 -14.743 1.00 93.56 82 ASN A CA 1
ATOM 580 C C . ASN A 1 82 ? -3.316 -12.684 -13.255 1.00 93.56 82 ASN A C 1
ATOM 582 O O . ASN A 1 82 ? -4.299 -12.494 -12.538 1.00 93.56 82 ASN A O 1
ATOM 586 N N . GLU A 1 83 ? -2.197 -13.233 -12.776 1.00 97.81 83 GLU A N 1
ATOM 587 C CA . GLU A 1 83 ? -2.005 -13.600 -11.378 1.00 97.81 83 GLU A CA 1
ATOM 588 C C . GLU A 1 83 ? -1.080 -12.619 -10.651 1.00 97.81 83 GLU A C 1
ATOM 590 O O . GLU A 1 83 ? -0.044 -12.189 -11.161 1.00 97.81 83 GLU A O 1
ATOM 595 N N . THR A 1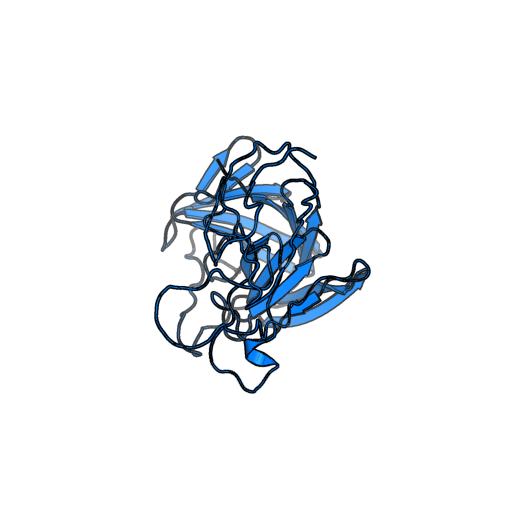 84 ? -1.441 -12.298 -9.413 1.00 98.12 84 THR A N 1
ATOM 596 C CA . THR A 1 84 ? -0.622 -11.527 -8.485 1.00 98.12 84 THR A CA 1
ATOM 597 C C . THR A 1 84 ? 0.652 -12.282 -8.109 1.00 98.12 84 THR A C 1
ATOM 599 O O . THR A 1 84 ? 0.629 -13.461 -7.743 1.00 98.12 84 THR A O 1
ATOM 602 N N . VAL A 1 85 ? 1.770 -11.559 -8.109 1.00 98.25 85 VAL A N 1
ATOM 603 C CA . VAL A 1 85 ? 3.068 -12.033 -7.612 1.00 98.25 85 VAL A CA 1
ATOM 604 C C . VAL A 1 85 ? 3.364 -11.447 -6.236 1.00 98.25 85 VAL A C 1
ATOM 606 O O . VAL A 1 85 ? 2.861 -10.387 -5.864 1.00 98.25 85 VAL A O 1
ATOM 609 N N . MET A 1 86 ? 4.189 -12.141 -5.453 1.00 98.06 86 MET A N 1
ATOM 610 C CA . MET A 1 86 ? 4.587 -11.692 -4.119 1.00 98.06 86 MET A CA 1
ATOM 611 C C . MET A 1 86 ? 6.098 -11.718 -3.954 1.00 98.06 86 MET A C 1
ATOM 613 O O . MET A 1 86 ? 6.779 -12.611 -4.456 1.00 98.06 86 MET A O 1
ATOM 617 N N . TYR A 1 87 ? 6.604 -10.775 -3.165 1.00 97.00 87 TYR A N 1
ATOM 618 C CA . TYR A 1 87 ? 8.001 -10.705 -2.767 1.00 97.00 87 TYR A CA 1
ATOM 619 C C . TYR A 1 87 ? 8.105 -10.629 -1.247 1.00 97.00 87 TYR A C 1
ATOM 621 O O . TYR A 1 87 ? 7.607 -9.695 -0.622 1.00 97.00 87 TYR A O 1
ATOM 629 N N . ARG A 1 88 ? 8.727 -11.646 -0.644 1.00 94.56 88 ARG A N 1
ATOM 630 C CA . ARG A 1 88 ? 8.807 -11.833 0.814 1.00 94.56 88 ARG A CA 1
ATOM 631 C C . ARG A 1 88 ? 10.259 -11.914 1.283 1.00 94.56 88 ARG A C 1
ATOM 633 O O . ARG A 1 88 ? 10.662 -12.898 1.891 1.00 94.56 88 ARG A O 1
ATOM 640 N N . ASN A 1 89 ? 11.028 -10.884 0.950 1.00 91.56 89 ASN A N 1
ATOM 641 C CA . ASN A 1 89 ? 12.398 -10.662 1.418 1.00 91.56 89 ASN A CA 1
ATOM 642 C C . ASN A 1 89 ? 12.500 -9.259 2.038 1.00 91.56 89 ASN A C 1
ATOM 644 O O . ASN A 1 89 ? 11.484 -8.608 2.273 1.00 91.56 89 ASN A O 1
ATOM 648 N N . PHE A 1 90 ? 13.711 -8.776 2.308 1.00 91.81 90 PHE A N 1
ATOM 649 C CA . PHE A 1 90 ? 13.923 -7.437 2.848 1.00 91.81 90 PHE A CA 1
ATOM 650 C C . PHE A 1 90 ? 13.616 -6.366 1.793 1.00 91.81 90 PHE A C 1
ATOM 652 O O . PHE A 1 90 ? 14.310 -6.260 0.781 1.00 91.81 90 PHE A O 1
ATOM 659 N N . ILE A 1 91 ? 12.567 -5.571 2.024 1.00 94.06 91 ILE A N 1
ATOM 660 C CA . ILE A 1 91 ? 12.111 -4.505 1.118 1.00 94.06 91 ILE A CA 1
ATOM 661 C C . ILE A 1 91 ? 12.466 -3.155 1.727 1.00 94.06 91 ILE A C 1
ATOM 663 O O . ILE A 1 91 ? 12.076 -2.862 2.858 1.00 94.06 91 ILE A O 1
ATOM 667 N N . GLN A 1 92 ? 13.215 -2.333 0.996 1.00 92.94 92 GLN A N 1
ATOM 668 C CA . GLN A 1 92 ? 13.644 -1.025 1.490 1.00 92.94 92 GLN A CA 1
ATOM 669 C C . GLN A 1 92 ? 12.413 -0.165 1.779 1.00 92.94 92 GLN A C 1
ATOM 671 O O . GLN A 1 92 ? 11.566 -0.014 0.909 1.00 92.94 92 GLN A O 1
ATOM 676 N N . GLY A 1 93 ? 12.321 0.384 2.993 1.00 91.81 93 GLY A N 1
ATOM 677 C CA . GLY A 1 93 ? 11.162 1.163 3.445 1.00 91.81 93 GLY A CA 1
ATOM 678 C C . GLY A 1 93 ? 10.104 0.366 4.222 1.00 91.81 93 GLY A C 1
ATOM 679 O O . GLY A 1 93 ? 9.167 0.970 4.733 1.00 91.81 93 GLY A O 1
ATOM 680 N N . ALA A 1 94 ? 10.259 -0.953 4.381 1.00 94.12 94 ALA A N 1
ATOM 681 C CA . ALA A 1 94 ? 9.432 -1.788 5.260 1.00 94.12 94 ALA A CA 1
ATOM 682 C C . ALA A 1 94 ? 10.268 -2.453 6.368 1.00 94.12 94 ALA A C 1
ATOM 684 O O . ALA A 1 94 ? 11.499 -2.403 6.348 1.00 94.12 94 ALA A O 1
ATOM 685 N N . SER A 1 95 ? 9.605 -3.111 7.327 1.00 93.38 95 SER A N 1
ATOM 686 C CA . SER A 1 95 ? 10.287 -4.009 8.266 1.00 93.38 95 SER A CA 1
ATOM 687 C C . SER A 1 95 ? 10.890 -5.220 7.542 1.00 93.38 95 SER A C 1
ATOM 689 O O . SER A 1 95 ? 10.502 -5.542 6.410 1.00 93.38 95 SER A O 1
ATOM 691 N N . PRO A 1 96 ? 11.729 -6.016 8.231 1.00 91.69 96 PRO A N 1
ATOM 692 C CA . PRO A 1 96 ? 12.113 -7.352 7.775 1.00 91.69 96 PRO A CA 1
ATOM 693 C C . PRO A 1 96 ? 10.942 -8.324 7.515 1.00 91.69 96 PRO A C 1
ATOM 695 O O . PRO A 1 96 ? 11.163 -9.439 7.046 1.00 91.69 96 PRO A O 1
ATOM 698 N N . ARG A 1 97 ? 9.701 -7.944 7.851 1.00 94.06 97 ARG A N 1
ATOM 699 C CA . ARG A 1 97 ? 8.459 -8.697 7.619 1.00 94.06 97 ARG A CA 1
ATOM 700 C C . ARG A 1 97 ? 7.539 -8.027 6.591 1.00 94.06 97 ARG A C 1
ATOM 702 O O . ARG A 1 97 ? 6.346 -8.332 6.558 1.00 94.06 97 ARG A O 1
ATOM 709 N N . GLY A 1 98 ? 8.088 -7.150 5.752 1.00 95.75 98 GLY A N 1
ATOM 710 C CA . GLY A 1 98 ? 7.415 -6.628 4.568 1.00 95.75 98 GLY A CA 1
ATOM 711 C C . GLY A 1 98 ? 7.017 -7.735 3.586 1.00 95.75 98 GLY A C 1
ATOM 712 O O . GLY A 1 98 ? 7.750 -8.699 3.358 1.00 95.75 98 GLY A O 1
ATOM 713 N N . ILE A 1 99 ? 5.832 -7.592 3.006 1.00 98.56 99 ILE A N 1
ATOM 714 C CA . ILE A 1 99 ? 5.276 -8.459 1.973 1.00 98.56 99 ILE A CA 1
ATOM 715 C C . ILE A 1 99 ? 4.885 -7.553 0.813 1.00 98.56 99 ILE A C 1
ATOM 717 O O . ILE A 1 99 ? 3.856 -6.878 0.852 1.00 98.56 99 ILE A O 1
ATOM 721 N N . GLY A 1 100 ? 5.726 -7.535 -0.217 1.00 98.62 100 GLY A N 1
ATOM 722 C CA . GLY A 1 100 ? 5.406 -6.893 -1.480 1.00 98.62 100 GLY A CA 1
ATOM 723 C C . GLY A 1 100 ? 4.374 -7.725 -2.230 1.00 98.62 100 GLY A C 1
ATOM 724 O O . GLY A 1 100 ? 4.494 -8.953 -2.291 1.00 98.62 100 GLY A O 1
ATOM 725 N N . VAL A 1 101 ? 3.395 -7.058 -2.827 1.00 98.81 101 VAL A N 1
ATOM 726 C CA . VAL A 1 101 ? 2.358 -7.655 -3.665 1.00 98.81 101 VAL A CA 1
ATOM 727 C C . VAL A 1 101 ? 2.293 -6.871 -4.969 1.00 98.81 101 VAL A C 1
ATOM 729 O O . VAL A 1 101 ? 2.027 -5.668 -4.944 1.00 98.81 101 VAL A O 1
ATOM 732 N N . GLY A 1 102 ? 2.559 -7.549 -6.085 1.00 98.56 102 GLY A N 1
ATOM 733 C CA . GLY A 1 102 ? 2.510 -6.971 -7.421 1.00 98.56 102 GLY A CA 1
ATOM 734 C C . GLY A 1 102 ? 1.281 -7.442 -8.178 1.00 98.56 102 GLY A C 1
ATOM 735 O O . GLY A 1 102 ? 1.112 -8.644 -8.404 1.00 98.56 102 GLY A O 1
ATOM 736 N N . TYR A 1 103 ? 0.411 -6.504 -8.544 1.00 98.50 103 TYR A N 1
ATOM 737 C CA . TYR A 1 103 ? -0.854 -6.796 -9.207 1.00 98.50 103 TYR A CA 1
ATOM 738 C C . TYR A 1 103 ? -0.751 -6.656 -10.736 1.00 98.50 103 TYR A C 1
ATOM 740 O O . TYR A 1 103 ? -0.034 -5.776 -11.224 1.00 98.50 103 TYR A O 1
ATOM 748 N N . PRO A 1 104 ? -1.493 -7.473 -11.512 1.00 97.06 104 PRO A N 1
ATOM 749 C CA . PRO A 1 104 ? -1.563 -7.352 -12.972 1.00 97.06 104 PRO A CA 1
ATOM 750 C C . PRO A 1 104 ? -1.930 -5.947 -13.470 1.00 97.06 104 PRO A C 1
ATOM 752 O O . PRO A 1 104 ? -1.443 -5.517 -14.514 1.00 97.06 104 PRO A O 1
ATOM 755 N N . GLU A 1 105 ? -2.710 -5.196 -12.688 1.00 96.44 105 GLU A N 1
ATOM 756 C CA . GLU A 1 105 ? -3.143 -3.820 -12.958 1.00 96.44 105 GLU A CA 1
ATOM 757 C C . GLU A 1 105 ? -2.009 -2.773 -12.896 1.00 96.44 105 GLU A C 1
ATOM 759 O O . GLU A 1 105 ? -2.275 -1.577 -12.976 1.00 96.44 105 GLU A O 1
ATOM 764 N N . LYS A 1 106 ? -0.745 -3.204 -12.756 1.00 94.50 106 LYS A N 1
ATOM 765 C CA . LYS A 1 106 ? 0.450 -2.346 -12.619 1.00 94.50 106 LYS A CA 1
ATOM 766 C C . LYS A 1 106 ? 0.424 -1.460 -11.373 1.00 94.50 106 LYS A C 1
ATOM 768 O O . LYS A 1 106 ? 1.102 -0.437 -11.319 1.00 94.50 106 LYS A O 1
ATOM 773 N N . LEU A 1 107 ? -0.313 -1.907 -10.363 1.00 96.75 107 LEU A N 1
ATOM 774 C CA . LEU A 1 107 ? -0.298 -1.398 -9.002 1.00 96.75 107 LEU A CA 1
ATOM 775 C C . LEU A 1 107 ? 0.486 -2.369 -8.121 1.00 96.75 107 LEU A C 1
ATOM 777 O O . LEU A 1 107 ? 0.329 -3.584 -8.227 1.00 96.75 107 LEU A O 1
ATOM 781 N N . ASN A 1 108 ? 1.265 -1.835 -7.194 1.00 98.50 108 ASN A N 1
ATOM 782 C CA . ASN A 1 108 ? 1.997 -2.614 -6.219 1.00 98.50 108 ASN A CA 1
ATOM 783 C C . ASN A 1 108 ? 1.808 -2.028 -4.816 1.00 98.50 108 ASN A C 1
ATOM 785 O O . ASN A 1 108 ? 1.752 -0.809 -4.635 1.00 98.50 108 ASN A O 1
ATOM 789 N N . VAL A 1 109 ? 1.734 -2.902 -3.815 1.00 98.69 109 VAL A N 1
ATOM 790 C CA . VAL A 1 109 ? 1.658 -2.507 -2.402 1.00 98.69 109 VAL A CA 1
ATOM 791 C C . VAL A 1 109 ? 2.664 -3.298 -1.574 1.00 98.69 109 VAL A C 1
ATOM 793 O O . VAL A 1 109 ? 3.016 -4.426 -1.917 1.00 98.69 109 VAL A O 1
ATOM 796 N N . CYS A 1 110 ? 3.107 -2.734 -0.454 1.00 98.69 110 CYS A N 1
ATOM 797 C CA . CYS A 1 110 ? 3.869 -3.454 0.562 1.00 98.69 110 CYS A CA 1
ATOM 798 C C . CYS A 1 110 ? 3.088 -3.465 1.874 1.00 98.69 110 CYS A C 1
ATOM 800 O O . CYS A 1 110 ? 2.888 -2.413 2.483 1.00 98.69 110 CYS A O 1
ATOM 802 N N . PHE A 1 111 ? 2.666 -4.652 2.308 1.00 98.75 111 PHE A N 1
ATOM 803 C CA . PHE A 1 111 ? 2.093 -4.876 3.631 1.00 98.75 111 PHE A CA 1
ATOM 804 C C . PHE A 1 111 ? 3.210 -5.219 4.620 1.00 98.75 111 PHE A C 1
ATOM 806 O O . PHE A 1 111 ? 3.933 -6.194 4.430 1.00 98.75 111 PHE A O 1
ATOM 813 N N . ASP A 1 112 ? 3.358 -4.446 5.689 1.00 97.50 112 ASP A N 1
ATOM 814 C CA . ASP A 1 112 ? 4.319 -4.712 6.757 1.00 97.50 112 ASP A CA 1
ATOM 815 C C . ASP A 1 112 ? 3.644 -5.531 7.863 1.00 97.50 112 ASP A C 1
ATOM 817 O O . ASP A 1 112 ? 2.808 -5.018 8.607 1.00 97.50 112 ASP A O 1
ATOM 821 N N . ALA A 1 113 ? 4.011 -6.809 7.997 1.00 97.25 113 ALA A N 1
ATOM 822 C CA . ALA A 1 113 ? 3.412 -7.694 8.994 1.00 97.25 113 ALA A CA 1
ATOM 823 C C . ALA A 1 113 ? 3.897 -7.446 10.436 1.00 97.25 113 ALA A C 1
ATOM 825 O O . ALA A 1 113 ? 3.354 -8.056 11.355 1.00 97.25 113 ALA A O 1
ATOM 826 N N . ASN A 1 114 ? 4.888 -6.575 10.665 1.00 95.75 114 ASN A N 1
ATOM 827 C CA . ASN A 1 114 ? 5.144 -6.054 12.010 1.00 95.75 114 ASN A CA 1
ATOM 828 C C . ASN A 1 114 ? 4.132 -4.956 12.344 1.00 95.75 114 ASN A C 1
ATOM 830 O O . ASN A 1 114 ? 3.553 -4.990 13.424 1.00 95.75 114 ASN A O 1
ATOM 834 N N . ALA A 1 115 ? 3.861 -4.040 11.410 1.00 96.00 115 ALA A N 1
ATOM 835 C CA . ALA A 1 115 ? 2.907 -2.951 11.616 1.00 96.00 115 ALA A CA 1
ATOM 836 C C . ALA A 1 115 ? 1.433 -3.376 11.452 1.00 96.00 115 ALA A C 1
ATOM 838 O O . ALA A 1 115 ? 0.556 -2.738 12.012 1.00 96.00 115 ALA A O 1
ATOM 839 N N . MET A 1 116 ? 1.123 -4.450 10.722 1.00 97.94 116 MET A N 1
ATOM 840 C CA . MET A 1 116 ? -0.240 -4.763 10.245 1.00 97.94 116 MET A CA 1
ATOM 841 C C . MET A 1 116 ? -0.831 -3.626 9.403 1.00 97.94 116 MET A C 1
ATOM 843 O O . MET A 1 116 ? -1.963 -3.186 9.621 1.00 97.94 116 MET A O 1
ATOM 847 N N . ASN A 1 117 ? -0.040 -3.093 8.473 1.00 97.81 117 ASN A N 1
ATOM 848 C CA . ASN A 1 117 ? -0.466 -1.983 7.629 1.00 97.81 117 ASN A CA 1
ATOM 849 C C . ASN A 1 117 ? 0.198 -2.019 6.250 1.00 97.81 117 ASN A C 1
ATOM 851 O O . ASN A 1 117 ? 1.269 -2.601 6.084 1.00 97.81 117 ASN A O 1
ATOM 855 N N . LEU A 1 118 ? -0.417 -1.348 5.276 1.00 98.31 118 LEU A N 1
ATOM 856 C CA . LEU A 1 118 ? 0.266 -0.965 4.046 1.00 98.31 118 LEU A CA 1
ATOM 857 C C . LEU A 1 118 ? 1.247 0.166 4.371 1.00 98.31 118 LEU A C 1
ATOM 859 O O . LEU A 1 118 ? 0.865 1.149 5.001 1.00 98.31 118 LEU A O 1
ATOM 863 N N . VAL A 1 119 ? 2.504 0.020 3.958 1.00 97.00 119 VAL A N 1
ATOM 864 C CA . VAL A 1 119 ? 3.575 0.994 4.247 1.00 97.00 119 VAL A CA 1
ATOM 865 C C . VAL A 1 119 ? 4.176 1.616 2.993 1.00 97.00 119 VAL A C 1
ATOM 867 O O . VAL A 1 119 ? 4.805 2.665 3.070 1.00 97.00 119 VAL A O 1
ATOM 870 N N . MET A 1 120 ? 3.975 0.996 1.830 1.00 97.62 120 MET A N 1
ATOM 871 C CA . MET A 1 120 ? 4.394 1.550 0.545 1.00 97.62 120 MET A CA 1
ATOM 872 C C . MET A 1 120 ? 3.398 1.198 -0.543 1.00 97.62 120 MET A C 1
ATOM 874 O O . MET A 1 120 ? 2.840 0.098 -0.545 1.00 97.62 120 MET A O 1
ATOM 878 N N . LEU A 1 121 ? 3.243 2.124 -1.481 1.00 98.19 121 LEU A N 1
ATOM 879 C CA . LEU A 1 121 ? 2.408 2.011 -2.668 1.00 98.19 121 LEU A CA 1
ATOM 880 C C . LEU A 1 121 ? 3.235 2.477 -3.875 1.00 98.19 121 LEU A C 1
ATOM 882 O O . LEU A 1 121 ? 3.932 3.483 -3.764 1.00 98.19 121 LEU A O 1
ATOM 886 N N . TRP A 1 122 ? 3.187 1.787 -5.016 1.00 96.56 122 TRP A N 1
ATOM 887 C CA . TRP A 1 122 ? 3.860 2.250 -6.242 1.00 96.56 122 TRP A CA 1
ATOM 888 C C . TRP A 1 122 ? 3.255 1.640 -7.509 1.00 96.56 122 TRP A C 1
ATO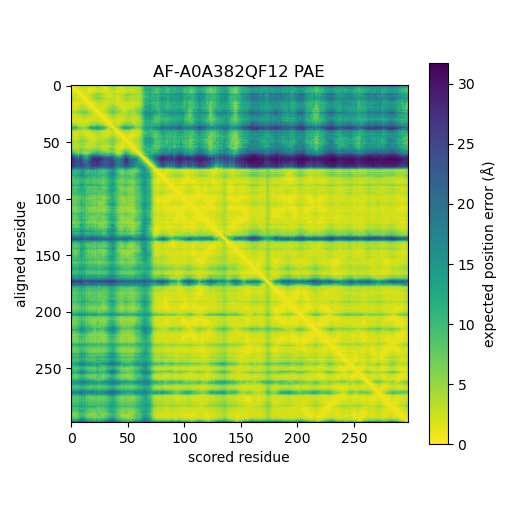M 890 O O . TRP A 1 122 ? 2.507 0.665 -7.445 1.00 96.56 122 TRP A O 1
ATOM 900 N N . HIS A 1 123 ? 3.605 2.193 -8.671 1.00 94.50 123 HIS A N 1
ATOM 901 C CA . HIS A 1 123 ? 3.129 1.754 -9.985 1.00 94.50 123 HIS A CA 1
ATOM 902 C C . HIS A 1 123 ? 4.220 1.111 -10.842 1.00 94.50 123 HIS A C 1
ATOM 904 O O . HIS A 1 123 ? 5.418 1.329 -10.647 1.00 94.50 123 HIS A O 1
ATOM 910 N N . GLY A 1 124 ? 3.789 0.344 -11.843 1.00 90.94 124 GLY A N 1
ATOM 911 C CA . GLY A 1 124 ? 4.650 -0.248 -12.862 1.00 90.94 124 GLY A CA 1
ATOM 912 C C . GLY A 1 124 ? 5.381 -1.492 -12.371 1.00 90.94 124 GLY A C 1
ATOM 913 O O . GLY A 1 124 ? 4.767 -2.387 -11.789 1.00 90.94 124 GLY A O 1
ATOM 914 N N . ALA A 1 125 ? 6.685 -1.557 -12.649 1.00 90.94 125 ALA A N 1
ATOM 915 C CA . ALA A 1 125 ? 7.526 -2.694 -12.295 1.00 90.94 125 ALA A CA 1
ATOM 916 C C . ALA A 1 125 ? 7.457 -2.993 -10.787 1.00 90.94 125 ALA A C 1
ATOM 918 O O . ALA A 1 125 ? 7.542 -2.091 -9.950 1.00 90.94 125 ALA A O 1
ATOM 919 N N . PHE A 1 126 ? 7.281 -4.266 -10.440 1.00 95.75 126 PHE A N 1
ATOM 920 C CA . PHE A 1 126 ? 7.045 -4.669 -9.059 1.00 95.75 126 PHE A CA 1
ATOM 921 C C . PHE A 1 126 ? 8.348 -4.674 -8.247 1.00 95.75 126 PHE A C 1
ATOM 923 O O . PHE A 1 126 ? 8.632 -3.713 -7.531 1.00 95.75 126 PHE A O 1
ATOM 930 N N . MET A 1 127 ? 9.151 -5.731 -8.366 1.00 94.25 127 MET A N 1
ATOM 931 C CA . MET A 1 127 ? 10.391 -5.930 -7.612 1.00 94.25 127 MET A CA 1
ATOM 932 C C . MET A 1 127 ? 11.434 -6.631 -8.481 1.00 94.25 127 MET A C 1
ATOM 934 O O . MET A 1 127 ? 11.087 -7.391 -9.383 1.00 94.25 127 MET A O 1
ATOM 938 N N . ASP A 1 128 ? 12.708 -6.429 -8.152 1.00 90.25 128 ASP A N 1
ATOM 939 C CA . ASP A 1 128 ? 13.818 -7.220 -8.681 1.00 90.25 128 ASP A CA 1
ATOM 940 C C . ASP A 1 128 ? 14.277 -8.247 -7.631 1.00 90.25 128 ASP A C 1
ATOM 942 O O . ASP A 1 128 ? 14.683 -7.906 -6.517 1.00 90.25 128 ASP A O 1
ATOM 946 N N . GLY A 1 129 ? 14.196 -9.533 -7.965 1.00 89.12 129 GLY A N 1
ATOM 947 C CA . GLY A 1 129 ? 14.620 -10.621 -7.091 1.00 89.12 129 GLY A CA 1
ATOM 948 C C . GLY A 1 129 ? 16.134 -10.816 -6.997 1.00 89.12 129 GLY A C 1
ATOM 949 O O . GLY A 1 129 ? 16.598 -11.475 -6.066 1.00 89.12 129 GLY A O 1
ATOM 950 N N . ALA A 1 130 ? 16.914 -10.234 -7.909 1.00 85.75 130 ALA A N 1
ATOM 951 C CA . ALA A 1 130 ? 18.337 -10.507 -8.096 1.00 85.75 130 ALA A CA 1
ATOM 952 C C . ALA A 1 130 ? 19.154 -10.447 -6.813 1.00 85.75 130 ALA A C 1
ATOM 954 O O . ALA A 1 130 ? 19.944 -11.351 -6.533 1.00 85.75 130 ALA A O 1
ATOM 955 N N . LYS A 1 131 ? 18.926 -9.398 -6.014 1.00 84.62 131 LYS A N 1
ATOM 956 C CA . LYS A 1 131 ? 19.663 -9.147 -4.774 1.00 84.62 131 LYS A CA 1
ATOM 957 C C . LYS A 1 131 ? 19.597 -10.328 -3.810 1.00 84.62 131 LYS A C 1
ATOM 959 O O . LYS A 1 131 ? 20.596 -10.626 -3.172 1.00 84.62 131 LYS A O 1
ATOM 964 N N . HIS A 1 132 ? 18.460 -11.013 -3.730 1.00 88.12 132 HIS A N 1
ATOM 965 C CA . HIS A 1 132 ? 18.246 -12.107 -2.780 1.00 88.12 132 HIS A CA 1
ATOM 966 C C . HIS A 1 132 ? 18.247 -13.498 -3.429 1.00 88.12 132 HIS A C 1
ATOM 968 O O . HIS A 1 132 ? 18.229 -14.492 -2.710 1.00 88.12 132 HIS A O 1
ATOM 974 N N . TRP A 1 133 ? 18.222 -13.593 -4.762 1.00 86.50 133 TRP A N 1
ATOM 975 C CA . TRP A 1 133 ? 18.113 -14.872 -5.478 1.00 86.50 133 TRP A CA 1
ATOM 976 C C . TRP A 1 133 ? 19.415 -15.317 -6.138 1.00 86.50 133 TRP A C 1
ATOM 978 O O . TRP A 1 133 ? 19.667 -16.513 -6.222 1.00 86.50 133 TRP A O 1
ATOM 988 N N . ASN A 1 134 ? 20.286 -14.384 -6.529 1.00 81.38 134 ASN A N 1
ATOM 989 C CA . ASN A 1 134 ? 21.588 -14.720 -7.119 1.00 81.38 134 ASN A CA 1
ATOM 990 C C . ASN A 1 134 ? 22.664 -15.029 -6.051 1.00 81.38 134 ASN A C 1
ATOM 992 O O . ASN A 1 134 ? 23.844 -15.157 -6.366 1.00 81.38 134 ASN A O 1
ATOM 996 N N . GLY A 1 135 ? 22.273 -15.118 -4.773 1.00 68.44 135 GLY A N 1
ATOM 997 C CA . GLY A 1 135 ? 23.133 -15.389 -3.619 1.00 68.44 135 GLY A CA 1
ATOM 998 C C . GLY A 1 135 ? 22.442 -15.010 -2.303 1.00 68.44 135 GLY A C 1
ATOM 999 O O . GLY A 1 135 ? 21.287 -14.598 -2.301 1.00 68.44 135 GLY A O 1
ATOM 1000 N N . ARG A 1 136 ? 23.146 -15.081 -1.163 1.00 65.06 136 ARG A N 1
ATOM 1001 C CA . ARG A 1 136 ? 22.616 -14.662 0.160 1.00 65.06 136 ARG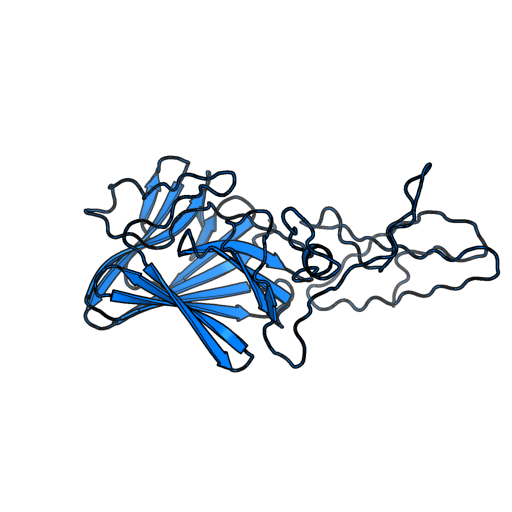 A CA 1
ATOM 1002 C C . ARG A 1 136 ? 22.550 -13.134 0.340 1.00 65.06 136 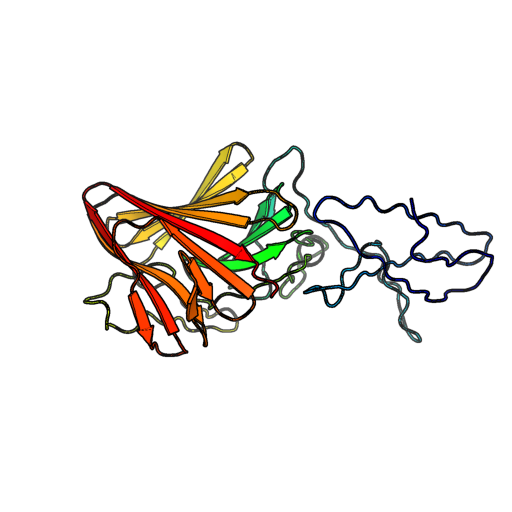ARG A C 1
ATOM 1004 O O . ARG A 1 136 ? 22.781 -12.651 1.451 1.00 65.06 136 ARG A O 1
ATOM 1011 N N . GLY A 1 137 ? 22.381 -12.384 -0.751 1.00 64.88 137 GLY A N 1
ATOM 1012 C CA . GLY A 1 137 ? 22.708 -10.962 -0.811 1.00 64.88 137 GLY A CA 1
ATOM 1013 C C . GLY A 1 137 ? 22.113 -10.180 0.355 1.00 64.88 137 GLY A C 1
ATOM 1014 O O . GLY A 1 137 ? 20.937 -10.304 0.686 1.00 64.88 137 GLY A O 1
ATOM 1015 N N . GLN A 1 138 ? 22.987 -9.431 1.020 1.00 75.25 138 GLN A N 1
ATOM 1016 C CA . GLN A 1 138 ? 22.661 -8.668 2.216 1.00 75.25 138 GLN A CA 1
ATOM 1017 C C . GLN A 1 138 ? 21.979 -7.347 1.850 1.00 75.25 138 GLN A C 1
ATOM 1019 O O . GLN A 1 138 ? 22.256 -6.739 0.808 1.00 75.25 138 GLN A O 1
ATOM 1024 N N . GLY A 1 139 ? 21.137 -6.867 2.761 1.00 85.06 139 GLY A N 1
ATOM 1025 C CA . GLY A 1 139 ? 20.480 -5.568 2.673 1.00 85.06 139 GLY A CA 1
ATOM 1026 C C . GLY A 1 139 ? 19.077 -5.630 2.084 1.00 85.06 139 GLY A C 1
ATOM 1027 O O . GLY A 1 139 ? 18.489 -6.692 1.938 1.00 85.06 139 GLY A O 1
ATOM 1028 N N . PHE A 1 140 ? 18.540 -4.458 1.768 1.00 88.38 140 PHE A N 1
ATOM 1029 C CA . PHE A 1 140 ? 17.155 -4.292 1.353 1.00 88.38 140 PHE A CA 1
ATOM 1030 C C . PHE A 1 140 ? 17.063 -4.053 -0.155 1.00 88.38 140 PHE A C 1
ATOM 1032 O O . PHE A 1 140 ? 17.899 -3.354 -0.732 1.00 88.38 140 PHE A O 1
ATOM 1039 N N . GLN A 1 141 ? 16.058 -4.645 -0.795 1.00 90.56 141 GLN A N 1
ATOM 1040 C CA . GLN A 1 141 ? 15.740 -4.409 -2.199 1.00 90.56 141 GLN A CA 1
ATOM 1041 C C . GLN A 1 141 ? 14.748 -3.237 -2.303 1.00 90.56 141 GLN A C 1
ATOM 1043 O O . GLN A 1 141 ? 13.667 -3.328 -1.713 1.00 90.56 141 GLN A O 1
ATOM 1048 N N . PRO A 1 142 ? 15.066 -2.150 -3.029 1.00 92.06 142 PRO A N 1
ATOM 1049 C CA . PRO A 1 142 ? 14.097 -1.095 -3.306 1.00 92.06 142 PRO A CA 1
ATOM 1050 C C . PRO A 1 142 ? 13.007 -1.546 -4.292 1.00 92.06 142 PRO A C 1
ATOM 1052 O O . PRO A 1 142 ? 13.279 -2.402 -5.146 1.00 92.06 142 PRO A O 1
ATOM 1055 N N . PRO A 1 143 ? 11.797 -0.955 -4.206 1.00 93.00 143 PRO A N 1
ATOM 1056 C CA . PRO A 1 143 ? 10.791 -1.042 -5.263 1.00 93.00 143 PRO A CA 1
ATOM 1057 C C . PRO A 1 143 ? 11.376 -0.685 -6.634 1.00 93.00 143 PRO A C 1
ATOM 1059 O O . PRO A 1 143 ? 12.161 0.257 -6.740 1.00 93.00 143 PRO A O 1
ATOM 1062 N N . LEU A 1 144 ? 11.000 -1.434 -7.676 1.00 89.50 144 LEU A N 1
ATOM 1063 C CA . LEU A 1 144 ? 11.538 -1.238 -9.033 1.00 89.50 144 LEU A CA 1
ATOM 1064 C C . LEU A 1 144 ? 10.749 -0.197 -9.849 1.00 89.50 144 LEU A C 1
ATOM 1066 O O . LEU A 1 144 ? 11.232 0.303 -10.862 1.00 89.50 144 LEU A O 1
ATOM 1070 N N . GLY A 1 145 ? 9.518 0.095 -9.435 1.00 89.00 145 GLY A N 1
ATOM 1071 C CA . GLY A 1 145 ? 8.602 0.944 -10.183 1.00 89.00 145 GLY A CA 1
ATOM 1072 C C . GLY A 1 145 ? 8.740 2.439 -9.896 1.00 89.00 145 GLY A C 1
ATOM 1073 O O . GLY A 1 145 ? 9.769 2.937 -9.447 1.00 89.00 145 GLY A O 1
ATOM 1074 N N . HIS A 1 146 ? 7.671 3.170 -10.187 1.00 87.50 146 HIS A N 1
ATOM 1075 C CA . HIS A 1 146 ? 7.606 4.629 -10.121 1.00 87.50 146 HIS A CA 1
ATOM 1076 C C . HIS A 1 146 ? 6.373 5.081 -9.327 1.00 87.50 146 HIS A C 1
ATOM 1078 O O . HIS A 1 146 ? 5.583 4.254 -8.873 1.00 87.50 146 HIS A O 1
ATOM 1084 N N . TYR A 1 147 ? 6.236 6.392 -9.105 1.00 91.31 147 TYR A N 1
ATOM 1085 C CA . TYR A 1 147 ? 5.208 6.960 -8.223 1.00 91.31 147 TYR A CA 1
ATOM 1086 C C . TYR A 1 147 ? 5.206 6.332 -6.818 1.00 91.31 147 TYR A C 1
ATOM 1088 O O . TYR A 1 147 ? 4.155 6.046 -6.252 1.00 91.31 147 TYR A O 1
ATOM 1096 N N . LEU A 1 148 ? 6.389 6.080 -6.251 1.00 93.44 148 LEU A N 1
ATOM 1097 C CA . LEU A 1 148 ? 6.506 5.511 -4.910 1.00 93.44 148 LEU A CA 1
ATOM 1098 C C . LEU A 1 148 ? 5.958 6.486 -3.859 1.00 93.44 148 LEU A C 1
ATOM 1100 O O . LEU A 1 148 ? 6.480 7.588 -3.697 1.00 93.44 148 LEU A O 1
ATOM 1104 N N . ILE A 1 149 ? 4.952 6.038 -3.113 1.00 95.75 149 ILE A N 1
ATOM 1105 C CA . ILE A 1 149 ? 4.433 6.696 -1.916 1.00 95.75 149 ILE A CA 1
ATOM 1106 C C . ILE A 1 149 ? 4.840 5.856 -0.707 1.00 95.75 149 ILE A C 1
ATOM 1108 O O . ILE A 1 149 ? 4.462 4.687 -0.595 1.00 95.75 149 ILE A O 1
ATOM 1112 N N . SER A 1 150 ? 5.587 6.471 0.209 1.00 94.94 150 SER A N 1
ATOM 1113 C CA . SER A 1 150 ? 5.902 5.907 1.523 1.00 94.94 150 SER A CA 1
ATOM 1114 C C . SER A 1 150 ? 4.858 6.375 2.529 1.00 94.94 150 SER A C 1
ATOM 1116 O O . SER A 1 150 ? 4.740 7.569 2.788 1.00 94.94 150 SER A O 1
ATOM 1118 N N . LEU A 1 151 ? 4.107 5.439 3.103 1.00 94.94 151 LEU A N 1
ATOM 1119 C CA . LEU A 1 151 ? 3.146 5.723 4.165 1.00 94.94 151 LEU A CA 1
ATOM 1120 C C . LEU A 1 151 ? 3.845 5.660 5.526 1.00 94.94 151 LEU A C 1
ATOM 1122 O O . LEU A 1 151 ? 4.821 4.925 5.708 1.00 94.94 151 LEU A O 1
ATOM 1126 N N . LYS A 1 152 ? 3.325 6.397 6.514 1.00 93.00 152 LYS A N 1
ATOM 1127 C CA . LYS A 1 152 ? 3.825 6.323 7.892 1.00 93.00 152 LYS A CA 1
ATOM 1128 C C . LYS A 1 152 ? 3.778 4.870 8.383 1.00 93.00 152 LYS A C 1
ATOM 1130 O O . LYS A 1 152 ? 2.715 4.252 8.430 1.00 93.00 152 LYS A O 1
ATOM 1135 N N . ARG A 1 153 ? 4.932 4.326 8.783 1.00 93.56 153 ARG A N 1
ATOM 1136 C CA . ARG A 1 153 ? 5.038 2.976 9.360 1.00 93.56 153 ARG A CA 1
ATOM 1137 C C . ARG A 1 153 ? 4.447 2.954 10.772 1.00 93.56 153 ARG A C 1
ATOM 1139 O O . ARG A 1 153 ? 5.138 3.196 11.753 1.00 93.56 153 ARG A O 1
ATOM 1146 N N . THR A 1 154 ? 3.155 2.667 10.858 1.00 94.62 154 THR A N 1
ATOM 1147 C CA . THR A 1 154 ? 2.400 2.457 12.101 1.00 94.62 154 THR A CA 1
ATOM 1148 C C . THR A 1 154 ? 1.272 1.452 11.859 1.00 94.62 154 THR A C 1
ATOM 1150 O O . THR A 1 154 ? 0.980 1.116 10.706 1.00 94.62 154 THR A O 1
ATOM 1153 N N . GLN A 1 155 ? 0.641 0.959 12.926 1.00 96.62 155 GLN A N 1
ATOM 1154 C CA . GLN A 1 155 ? -0.489 0.047 12.804 1.00 96.62 155 GLN A CA 1
ATOM 1155 C C . GLN A 1 155 ? -1.709 0.702 12.168 1.00 96.62 155 GLN A C 1
ATOM 1157 O O . GLN A 1 155 ? -1.962 1.880 12.390 1.00 96.62 155 GLN A O 1
ATOM 1162 N N . ALA A 1 156 ? -2.451 -0.066 11.364 1.00 96.69 156 ALA A N 1
ATOM 1163 C CA . ALA A 1 156 ? -3.661 0.420 10.703 1.00 96.69 156 ALA A CA 1
ATOM 1164 C C . ALA A 1 156 ? -4.848 0.490 11.667 1.00 96.69 156 ALA A C 1
ATOM 1166 O O . ALA A 1 156 ? -5.708 1.348 11.528 1.00 96.69 156 ALA A O 1
ATOM 1167 N N . ILE A 1 157 ? -4.909 -0.434 12.629 1.00 97.88 157 ILE A N 1
ATOM 1168 C CA . ILE A 1 157 ? -6.046 -0.611 13.534 1.00 97.88 157 ILE A CA 1
ATOM 1169 C C . ILE A 1 157 ? -5.579 -0.455 14.972 1.00 97.88 157 ILE A C 1
ATOM 1171 O O . ILE A 1 157 ? -4.543 -1.004 15.340 1.00 97.88 157 ILE A O 1
ATOM 1175 N N . ALA A 1 158 ? -6.362 0.225 15.800 1.00 97.19 158 ALA A N 1
ATOM 1176 C CA . ALA A 1 158 ? -6.149 0.279 17.238 1.00 97.19 158 ALA A CA 1
ATOM 1177 C C . ALA A 1 158 ? -7.479 0.182 17.989 1.00 97.19 158 ALA A C 1
ATOM 1179 O O . ALA A 1 158 ? -8.516 0.639 17.511 1.00 97.19 158 ALA A O 1
ATOM 1180 N N . GLN A 1 159 ? -7.437 -0.398 19.184 1.00 95.88 159 GLN A N 1
ATOM 1181 C CA . GLN A 1 159 ? -8.505 -0.257 20.164 1.00 95.88 159 GLN A CA 1
ATOM 1182 C C . GLN A 1 159 ? -8.108 0.886 21.097 1.00 95.88 159 GLN A C 1
ATOM 1184 O O . GLN A 1 159 ? -7.113 0.786 21.812 1.00 95.88 159 GLN A O 1
ATOM 1189 N N . LEU A 1 160 ? -8.849 1.989 21.029 1.00 95.19 160 LEU A N 1
ATOM 1190 C CA . LEU A 1 160 ? -8.591 3.204 21.799 1.00 95.19 160 LEU A CA 1
ATOM 1191 C C . LEU A 1 160 ? -9.734 3.433 22.787 1.00 95.19 160 LEU A C 1
ATOM 1193 O O . LEU A 1 160 ? -10.879 3.087 22.492 1.00 95.19 160 LEU A O 1
ATOM 1197 N N . ALA A 1 161 ? -9.439 4.054 23.931 1.00 94.25 161 ALA A N 1
ATOM 1198 C CA . ALA A 1 161 ? -10.476 4.438 24.888 1.00 94.25 161 ALA A CA 1
ATOM 1199 C C . ALA A 1 161 ? -11.440 5.471 24.277 1.00 94.25 161 ALA A C 1
ATOM 1201 O O . ALA A 1 161 ? -12.650 5.394 24.478 1.00 94.25 161 ALA A O 1
ATOM 1202 N N . ASN A 1 162 ? -10.902 6.413 23.498 1.00 94.00 162 ASN A N 1
ATOM 1203 C CA . ASN A 1 162 ? -11.647 7.424 22.754 1.00 94.00 162 ASN A CA 1
ATOM 1204 C C . ASN A 1 162 ? -10.821 7.953 21.562 1.00 94.00 162 ASN A C 1
ATOM 1206 O O . ASN A 1 162 ? -9.649 7.606 21.396 1.00 94.00 162 ASN A O 1
ATOM 1210 N N . ALA A 1 163 ? -11.427 8.825 20.755 1.00 92.25 163 ALA A N 1
ATOM 1211 C CA . ALA A 1 163 ? -10.807 9.429 19.576 1.00 92.25 163 ALA A CA 1
ATOM 1212 C C . ALA A 1 163 ? -9.713 10.470 19.887 1.00 92.25 163 ALA A C 1
ATOM 1214 O O . ALA A 1 163 ? -9.116 10.998 18.955 1.00 92.25 163 ALA A O 1
ATOM 1215 N N . GLU A 1 164 ? -9.420 10.766 21.155 1.00 93.50 164 GLU A N 1
ATOM 1216 C CA . GLU A 1 164 ? -8.330 11.661 21.586 1.00 93.50 164 GLU A CA 1
ATOM 1217 C C . GLU A 1 164 ? -7.107 10.873 22.073 1.00 93.50 164 GLU A C 1
ATOM 1219 O O . GLU A 1 164 ? -6.006 11.408 22.168 1.00 93.50 164 GLU A O 1
ATOM 1224 N N . THR A 1 165 ? -7.276 9.575 22.346 1.00 96.50 165 THR A N 1
ATOM 1225 C CA . THR A 1 165 ? -6.191 8.709 22.811 1.00 96.50 165 THR A CA 1
ATOM 1226 C C . THR A 1 165 ? -5.071 8.686 21.758 1.00 96.50 165 THR A C 1
ATOM 1228 O O . THR A 1 165 ? -5.362 8.398 20.587 1.00 96.50 165 THR A O 1
ATOM 1231 N N . PRO A 1 166 ? -3.804 8.963 22.129 1.00 95.69 166 PRO A N 1
ATOM 1232 C CA . PRO A 1 166 ? -2.685 8.959 21.189 1.00 95.69 166 PRO A CA 1
ATOM 1233 C C . PRO A 1 166 ? -2.593 7.654 20.394 1.00 95.69 166 PRO A C 1
ATOM 1235 O O . PRO A 1 166 ? -2.831 6.568 20.931 1.00 95.69 166 PRO A O 1
ATOM 1238 N N . TRP A 1 167 ? -2.258 7.754 19.104 1.00 97.06 167 TRP A N 1
ATOM 1239 C CA . TRP A 1 167 ? -2.108 6.567 18.268 1.00 97.06 167 TRP A CA 1
ATOM 1240 C C . TRP A 1 167 ? -0.921 5.710 18.745 1.00 97.06 167 TRP A C 1
ATOM 1242 O O . TRP A 1 167 ? 0.123 6.268 19.091 1.00 97.06 167 TRP A O 1
ATOM 1252 N N . PRO A 1 168 ? -1.025 4.366 18.756 1.00 94.75 168 PRO A N 1
ATOM 1253 C CA . PRO A 1 168 ? 0.082 3.511 19.163 1.00 94.75 168 PRO A CA 1
ATOM 1254 C C . PRO A 1 168 ? 1.334 3.716 18.300 1.00 94.75 168 PRO A C 1
ATOM 1256 O O . PRO A 1 168 ? 1.344 3.458 17.094 1.00 94.75 168 PRO A O 1
ATOM 1259 N N . GLU A 1 169 ? 2.420 4.145 18.938 1.00 90.25 169 GLU A N 1
ATOM 1260 C CA . GLU A 1 169 ? 3.720 4.274 18.282 1.00 90.25 169 GLU A CA 1
ATOM 1261 C C . GLU A 1 169 ? 4.449 2.931 18.199 1.00 90.25 169 GLU A C 1
ATOM 1263 O O . GLU A 1 169 ? 4.344 2.095 19.109 1.00 90.25 169 GLU A O 1
ATOM 1268 N N . LEU A 1 170 ? 5.205 2.760 17.112 1.00 90.12 170 LEU A N 1
ATOM 1269 C CA . LEU A 1 170 ? 6.120 1.646 16.887 1.00 90.12 170 LEU A CA 1
ATOM 1270 C C . LEU A 1 170 ? 7.548 2.184 16.869 1.00 90.12 170 LEU A C 1
ATOM 1272 O O . LEU A 1 170 ? 7.847 3.106 16.108 1.00 90.12 170 LEU A O 1
ATOM 1276 N N . LYS A 1 171 ? 8.441 1.581 17.652 1.00 87.62 171 LYS A N 1
ATOM 1277 C CA . LYS A 1 171 ? 9.880 1.772 17.480 1.00 87.62 171 LYS A CA 1
ATOM 1278 C C . LYS A 1 171 ? 10.304 1.252 16.103 1.00 87.62 171 LYS A C 1
ATOM 1280 O O . LYS A 1 171 ? 9.967 0.126 15.737 1.00 87.62 171 LYS A O 1
ATOM 1285 N N . LEU A 1 172 ? 11.052 2.065 15.355 1.00 86.31 172 LEU A N 1
ATOM 1286 C CA . LEU A 1 172 ? 11.578 1.718 14.032 1.00 86.31 172 LEU A CA 1
ATOM 1287 C C . LEU A 1 172 ? 13.115 1.669 14.074 1.00 86.31 172 LEU A C 1
ATOM 1289 O O . LEU A 1 172 ? 13.736 2.615 14.558 1.00 86.31 172 LEU A O 1
ATOM 1293 N N . GLY A 1 173 ? 13.738 0.612 13.540 1.00 73.69 173 GLY A N 1
ATOM 1294 C CA . GLY A 1 173 ? 15.197 0.547 13.351 1.00 73.69 173 GLY A CA 1
ATOM 1295 C C . GLY A 1 173 ? 15.816 -0.860 13.305 1.00 73.69 173 GLY A C 1
ATOM 1296 O O . GLY A 1 173 ? 15.443 -1.738 14.072 1.00 73.69 173 GLY A O 1
ATOM 1297 N N . ASN A 1 174 ? 16.805 -1.051 12.413 1.00 53.59 174 ASN A N 1
ATOM 1298 C CA . ASN A 1 174 ? 17.824 -2.125 12.379 1.00 53.59 174 ASN A CA 1
ATOM 1299 C C . ASN A 1 174 ? 17.446 -3.484 13.015 1.00 53.59 174 ASN A C 1
ATOM 1301 O O . ASN A 1 174 ? 18.106 -3.944 13.942 1.00 53.59 174 ASN A O 1
ATOM 1305 N N . ASN A 1 175 ? 16.437 -4.170 12.467 1.00 62.97 175 ASN A N 1
ATOM 1306 C CA . ASN A 1 175 ? 15.982 -5.503 12.904 1.00 62.97 175 ASN A CA 1
ATOM 1307 C C . ASN A 1 175 ? 15.379 -5.589 14.324 1.00 62.97 175 ASN A C 1
ATOM 1309 O O . ASN A 1 175 ? 15.056 -6.693 14.757 1.00 62.97 175 ASN A O 1
ATOM 1313 N N . ASP A 1 176 ? 15.160 -4.459 14.997 1.00 68.69 176 ASP A N 1
ATOM 1314 C CA . ASP A 1 176 ? 14.513 -4.338 16.313 1.00 68.69 176 ASP A CA 1
ATOM 1315 C C . ASP A 1 176 ? 13.231 -3.487 16.219 1.00 68.69 176 ASP A C 1
ATOM 1317 O O . ASP A 1 176 ? 12.898 -2.700 17.105 1.00 68.69 176 ASP A O 1
ATOM 1321 N N . ASP A 1 177 ? 12.536 -3.596 15.081 1.00 80.88 177 ASP A N 1
ATOM 1322 C CA . ASP A 1 177 ? 11.238 -2.953 14.886 1.00 80.88 177 ASP A CA 1
ATOM 1323 C C . ASP A 1 177 ? 10.211 -3.544 15.864 1.00 80.88 177 ASP A C 1
ATOM 1325 O O . ASP A 1 177 ? 10.051 -4.771 15.952 1.00 80.88 177 ASP A O 1
ATOM 1329 N N . ASP A 1 178 ? 9.439 -2.668 16.505 1.00 88.31 178 ASP A N 1
ATOM 1330 C CA . ASP A 1 178 ? 8.277 -3.080 17.282 1.00 88.31 178 ASP A CA 1
ATOM 1331 C C . ASP A 1 178 ? 7.248 -3.799 16.404 1.00 88.31 178 ASP A C 1
ATOM 1333 O O . ASP A 1 178 ? 7.138 -3.609 15.187 1.00 88.31 178 ASP A O 1
ATOM 1337 N N . ARG A 1 179 ? 6.424 -4.609 17.065 1.00 93.00 179 ARG A N 1
ATOM 1338 C CA . ARG A 1 179 ? 5.202 -5.152 16.475 1.00 93.00 179 ARG A CA 1
ATOM 1339 C C . ARG A 1 179 ? 4.004 -4.311 16.889 1.00 93.00 179 ARG A C 1
ATOM 1341 O O . ARG A 1 179 ? 3.987 -3.733 17.973 1.00 93.00 179 ARG A O 1
ATOM 1348 N N . ALA A 1 180 ? 2.981 -4.312 16.043 1.00 96.06 180 ALA A N 1
ATOM 1349 C CA . ALA A 1 180 ? 1.687 -3.713 16.318 1.00 96.06 180 ALA A CA 1
ATOM 1350 C C . ALA A 1 180 ? 1.156 -4.137 17.693 1.00 96.06 180 ALA A C 1
ATOM 1352 O O . ALA A 1 180 ? 1.132 -5.323 18.038 1.00 96.06 180 ALA A O 1
ATOM 1353 N N . LYS A 1 181 ? 0.713 -3.153 18.474 1.00 95.81 181 LYS A N 1
ATOM 1354 C CA . LYS A 1 181 ? 0.230 -3.341 19.840 1.00 95.81 181 LYS A CA 1
ATOM 1355 C C . LYS A 1 181 ? -1.216 -3.827 19.796 1.00 95.81 181 LYS A C 1
ATOM 1357 O O . LYS A 1 181 ? -2.066 -3.215 19.151 1.00 95.81 181 LYS A O 1
ATOM 1362 N N . GLY A 1 182 ? -1.482 -4.952 20.460 1.00 95.94 182 GLY A N 1
ATOM 1363 C CA . GLY A 1 182 ? -2.814 -5.567 20.512 1.00 95.94 182 GLY A CA 1
ATOM 1364 C C . GLY A 1 182 ? -3.261 -6.273 19.225 1.00 95.94 182 GLY A C 1
ATOM 1365 O O . GLY A 1 182 ? -4.381 -6.777 19.179 1.00 95.94 182 GLY A O 1
ATOM 1366 N N . LEU A 1 183 ? -2.404 -6.352 18.197 1.00 97.88 183 LEU A N 1
ATOM 1367 C CA . LEU A 1 183 ? -2.698 -7.054 16.946 1.00 97.88 183 LEU A CA 1
ATOM 1368 C C . LEU A 1 183 ? -1.807 -8.284 16.772 1.00 97.88 183 LEU A C 1
ATOM 1370 O O . LEU A 1 183 ? -0.619 -8.275 17.090 1.00 97.88 183 LEU A O 1
ATOM 1374 N N . ARG A 1 184 ? -2.362 -9.351 16.192 1.00 97.62 184 ARG A N 1
ATOM 1375 C CA . ARG A 1 184 ? -1.608 -10.572 15.881 1.00 97.62 184 ARG A CA 1
ATOM 1376 C C . ARG A 1 184 ? -1.821 -11.005 14.440 1.00 97.62 184 ARG A C 1
ATOM 1378 O O . ARG A 1 184 ? -2.927 -11.398 14.075 1.00 97.62 184 ARG A O 1
ATOM 1385 N N . PHE A 1 185 ? -0.748 -11.007 13.647 1.00 98.25 185 PHE A N 1
ATOM 1386 C CA . PHE A 1 185 ? -0.771 -11.550 12.288 1.00 98.25 185 PHE A CA 1
ATOM 1387 C C . PHE A 1 185 ? -1.103 -13.039 12.301 1.00 98.25 185 PHE A C 1
ATOM 1389 O O . PHE A 1 185 ? -0.542 -13.809 13.085 1.00 98.25 185 PHE A O 1
ATOM 1396 N N . ARG A 1 186 ? -2.003 -13.446 11.409 1.00 98.44 186 ARG A N 1
ATOM 1397 C CA . ARG A 1 186 ? -2.433 -14.836 11.216 1.00 98.44 186 ARG A CA 1
ATOM 1398 C C . ARG A 1 186 ? -2.077 -15.374 9.830 1.00 98.44 186 ARG A C 1
ATOM 1400 O O . ARG A 1 186 ? -2.469 -16.489 9.507 1.00 98.44 186 ARG A O 1
ATOM 1407 N N . GLY A 1 187 ? -1.319 -14.616 9.037 1.00 98.38 187 GLY A N 1
ATOM 1408 C CA . GLY A 1 187 ? -0.950 -14.979 7.673 1.00 98.38 187 GLY A CA 1
ATOM 1409 C C . GLY A 1 187 ? -1.867 -14.337 6.638 1.00 98.38 187 GLY A C 1
ATOM 1410 O O . GLY A 1 187 ? -2.455 -13.281 6.864 1.00 98.38 187 GLY A O 1
ATOM 1411 N N . TYR A 1 188 ? -1.973 -14.979 5.485 1.00 98.62 188 TYR A N 1
ATOM 1412 C CA . TYR A 1 188 ? -2.875 -14.591 4.410 1.00 98.62 188 TYR A CA 1
ATOM 1413 C C . TYR A 1 188 ? -3.371 -15.842 3.691 1.00 98.62 188 TYR A C 1
ATOM 1415 O O . TYR A 1 188 ? -2.739 -16.899 3.758 1.00 98.62 188 TYR A O 1
ATOM 1423 N N . ARG A 1 189 ? -4.486 -15.707 2.981 1.00 98.50 189 ARG A N 1
ATOM 1424 C CA . ARG A 1 189 ? -4.971 -16.697 2.011 1.00 98.50 189 ARG A CA 1
ATOM 1425 C C . ARG A 1 189 ? -4.948 -16.088 0.619 1.00 98.50 189 ARG A C 1
ATOM 1427 O O . ARG A 1 189 ? -5.090 -14.876 0.487 1.00 98.50 189 ARG A O 1
ATOM 1434 N N . LEU A 1 190 ? -4.772 -16.917 -0.401 1.00 98.56 190 LEU A N 1
ATOM 1435 C CA . LEU A 1 190 ? -4.844 -16.479 -1.791 1.00 98.56 190 LEU A CA 1
ATOM 1436 C C . LEU A 1 190 ? -6.248 -16.753 -2.326 1.00 98.56 190 LEU A C 1
ATOM 1438 O O . LEU A 1 190 ? -6.791 -17.833 -2.095 1.00 98.56 190 LEU A O 1
ATOM 1442 N N . VAL A 1 191 ? -6.835 -15.768 -2.999 1.00 98.25 191 VAL A N 1
ATOM 1443 C CA . VAL A 1 191 ? -8.089 -15.920 -3.750 1.00 98.25 191 VAL A CA 1
ATOM 1444 C C . VAL A 1 191 ? -7.802 -15.982 -5.252 1.00 98.25 191 VAL A C 1
ATOM 1446 O O . VAL A 1 191 ? -6.643 -16.101 -5.654 1.00 98.25 191 VAL A O 1
ATOM 1449 N N . GLU A 1 192 ? -8.849 -15.933 -6.077 1.00 97.12 192 GLU A N 1
ATOM 1450 C CA . GLU A 1 192 ? -8.744 -15.893 -7.538 1.00 97.12 192 GLU A CA 1
ATOM 1451 C C . GLU A 1 192 ? -7.704 -14.864 -8.017 1.00 97.12 192 GLU A C 1
ATOM 1453 O O . GLU A 1 192 ? -7.573 -13.769 -7.460 1.00 97.12 192 GLU A O 1
ATOM 1458 N N . GLY A 1 193 ? -6.908 -15.253 -9.018 1.00 97.44 193 GLY A N 1
ATOM 1459 C CA . GLY A 1 193 ? -5.768 -14.464 -9.490 1.00 97.44 193 GLY A CA 1
ATOM 1460 C C . GLY A 1 193 ? -4.624 -14.369 -8.474 1.00 97.44 193 GLY A C 1
ATOM 1461 O O . GLY A 1 193 ? -3.850 -13.420 -8.517 1.00 97.44 193 GLY A O 1
ATOM 1462 N N . ARG A 1 194 ? -4.529 -15.307 -7.518 1.00 98.12 194 ARG A N 1
ATOM 1463 C CA . ARG A 1 194 ? -3.514 -15.349 -6.445 1.00 98.12 194 ARG A CA 1
ATOM 1464 C C . ARG A 1 194 ? -3.452 -14.083 -5.580 1.00 98.12 194 ARG A C 1
ATOM 1466 O O . ARG A 1 194 ? -2.411 -13.779 -4.995 1.00 98.12 194 ARG A O 1
ATOM 1473 N N . ARG A 1 195 ? -4.556 -13.343 -5.466 1.00 98.44 195 ARG A N 1
ATOM 1474 C CA . ARG A 1 195 ? -4.603 -12.089 -4.700 1.00 98.44 195 ARG A CA 1
ATOM 1475 C C . ARG A 1 195 ? -4.616 -12.394 -3.194 1.00 98.44 195 ARG A C 1
ATOM 1477 O O . ARG A 1 195 ? -5.425 -13.218 -2.761 1.00 98.44 195 ARG A O 1
ATOM 1484 N N . PRO A 1 196 ? -3.737 -11.791 -2.373 1.00 98.69 196 PRO A N 1
ATOM 1485 C CA . PRO A 1 196 ? -3.687 -12.082 -0.946 1.00 98.69 196 PRO A CA 1
ATOM 1486 C C . PRO A 1 196 ? -4.781 -11.339 -0.174 1.00 98.69 196 PRO A C 1
ATOM 1488 O O . PRO A 1 196 ? -4.940 -10.128 -0.296 1.00 98.69 196 PRO A O 1
ATOM 1491 N N . VAL A 1 197 ? -5.483 -12.069 0.688 1.00 98.88 197 VAL A N 1
ATOM 1492 C CA . VAL A 1 197 ? -6.284 -11.512 1.784 1.00 98.88 197 VAL A CA 1
ATOM 1493 C C . VAL A 1 197 ? -5.469 -11.680 3.059 1.00 98.88 197 VAL A C 1
ATOM 1495 O O . VAL A 1 197 ? -5.304 -12.806 3.544 1.00 98.88 197 VAL A O 1
ATOM 1498 N N . PHE A 1 198 ? -4.923 -10.582 3.582 1.00 98.88 198 PHE A N 1
ATOM 1499 C CA . PHE A 1 198 ? -4.173 -10.596 4.835 1.00 98.88 198 PHE A CA 1
ATOM 1500 C C . PHE A 1 198 ? -5.125 -10.768 6.011 1.00 98.88 198 PHE A C 1
ATOM 1502 O O . PHE A 1 198 ? -6.223 -10.222 6.017 1.00 98.88 198 PHE A O 1
ATOM 1509 N N . LYS A 1 199 ? -4.705 -11.534 7.018 1.00 98.81 199 LYS A N 1
ATOM 1510 C CA . LYS A 1 199 ? -5.518 -11.830 8.196 1.00 98.81 199 LYS A CA 1
ATOM 1511 C C . LYS A 1 199 ? -4.748 -11.511 9.467 1.00 98.81 199 LYS A C 1
ATOM 1513 O O . LYS A 1 199 ? -3.632 -11.993 9.668 1.00 98.81 199 LYS A O 1
ATOM 1518 N N . TYR A 1 200 ? -5.366 -10.757 10.363 1.00 98.56 200 TYR A N 1
ATOM 1519 C CA . TYR A 1 200 ? -4.865 -10.510 11.714 1.00 98.56 200 TYR A CA 1
ATOM 1520 C C . TYR A 1 200 ? -6.023 -10.461 12.716 1.00 98.56 200 TYR A C 1
ATOM 1522 O O . TYR A 1 200 ? -7.189 -10.438 12.334 1.00 98.56 200 TYR A O 1
ATOM 1530 N N . THR A 1 201 ? -5.714 -10.551 14.007 1.00 98.25 201 THR A N 1
ATOM 1531 C CA . THR A 1 201 ? -6.718 -10.509 15.084 1.00 98.25 201 THR A CA 1
ATOM 1532 C C . THR A 1 201 ? -6.434 -9.364 16.039 1.00 98.25 201 THR A C 1
ATOM 1534 O O . THR A 1 201 ? -5.267 -9.157 16.380 1.00 98.25 201 THR A O 1
ATOM 1537 N N . ALA A 1 202 ? -7.489 -8.691 16.488 1.00 96.88 202 ALA A N 1
ATOM 1538 C CA . ALA A 1 202 ? -7.485 -7.716 17.573 1.00 96.88 202 ALA A CA 1
ATOM 1539 C C . ALA A 1 202 ? -8.436 -8.226 18.662 1.00 96.88 202 ALA A C 1
ATOM 1541 O O . ALA A 1 202 ? -9.652 -8.222 18.464 1.00 96.88 202 ALA A O 1
ATOM 1542 N N . ASP A 1 203 ? -7.882 -8.726 19.768 1.00 91.56 203 ASP A N 1
ATOM 1543 C CA . ASP A 1 203 ? -8.636 -9.531 20.739 1.00 91.56 203 ASP A CA 1
ATOM 1544 C C . ASP A 1 203 ? -9.408 -10.677 20.034 1.00 91.56 203 ASP A C 1
ATOM 1546 O O . ASP A 1 203 ? -8.795 -11.467 19.305 1.00 91.56 203 ASP A O 1
ATOM 1550 N N . ASN A 1 204 ? -10.734 -10.747 20.188 1.00 91.62 204 ASN A N 1
ATOM 1551 C CA . ASN A 1 204 ? -11.592 -11.765 19.580 1.00 91.62 204 ASN A CA 1
ATOM 1552 C C . ASN A 1 204 ? -12.091 -11.399 18.171 1.00 91.62 204 ASN A C 1
ATOM 1554 O O . ASN A 1 204 ? -12.755 -12.209 17.523 1.00 91.62 204 ASN A O 1
ATOM 1558 N N . THR A 1 205 ? -11.762 -10.206 17.666 1.00 98.31 205 THR A N 1
ATOM 1559 C CA . THR A 1 205 ? -12.165 -9.769 16.326 1.00 98.31 205 THR A CA 1
ATOM 1560 C C . THR A 1 205 ? -11.130 -10.180 15.287 1.00 98.31 205 THR A C 1
ATOM 1562 O O . THR A 1 205 ? -9.940 -9.865 15.383 1.00 98.31 205 THR A O 1
ATOM 1565 N N . VAL A 1 206 ? -11.594 -10.878 14.255 1.00 98.75 206 VAL A N 1
ATOM 1566 C CA . VAL A 1 206 ? -10.822 -11.193 13.052 1.00 98.75 206 VAL A CA 1
ATOM 1567 C C . VAL A 1 206 ? -10.916 -10.024 12.084 1.00 98.75 206 VAL A C 1
ATOM 1569 O O . VAL A 1 206 ? -12.006 -9.523 11.822 1.00 98.75 206 VAL A O 1
ATOM 1572 N N . ILE A 1 207 ? -9.777 -9.631 11.523 1.00 98.81 207 ILE A N 1
ATOM 1573 C CA . ILE A 1 207 ? -9.672 -8.576 10.523 1.00 98.81 207 ILE A CA 1
ATOM 1574 C C . ILE A 1 207 ? -9.065 -9.187 9.262 1.00 98.81 207 ILE A C 1
ATOM 1576 O O . ILE A 1 207 ? -7.955 -9.725 9.293 1.00 98.81 207 ILE A O 1
ATOM 1580 N N . GLU A 1 208 ? -9.819 -9.134 8.169 1.00 98.88 208 GLU A N 1
ATOM 1581 C CA . GLU A 1 208 ? -9.345 -9.441 6.822 1.00 98.88 208 GLU A CA 1
ATOM 1582 C C . GLU A 1 208 ? -9.088 -8.134 6.064 1.00 98.88 208 GLU A C 1
ATOM 1584 O O . GLU A 1 208 ? -9.967 -7.277 5.984 1.00 98.88 208 GLU A O 1
ATOM 1589 N N . ASP A 1 209 ? -7.887 -7.991 5.513 1.00 98.75 209 ASP A N 1
ATOM 1590 C CA . ASP A 1 209 ? -7.416 -6.817 4.781 1.00 98.75 209 ASP A CA 1
ATOM 1591 C C . ASP A 1 209 ? -7.123 -7.215 3.336 1.00 98.75 209 ASP A C 1
ATOM 1593 O O . ASP A 1 209 ? -6.233 -8.029 3.055 1.00 98.75 209 ASP A O 1
ATOM 1597 N N . TYR A 1 210 ? -7.944 -6.695 2.428 1.00 98.88 210 TYR A N 1
ATOM 1598 C CA . TYR A 1 210 ? -7.942 -7.063 1.023 1.00 98.88 210 TYR A CA 1
ATOM 1599 C C . TYR A 1 210 ? -7.806 -5.831 0.139 1.00 98.88 210 TYR A C 1
ATOM 1601 O O . TYR A 1 210 ? -8.562 -4.869 0.265 1.00 98.88 210 TYR A O 1
ATOM 1609 N N . VAL A 1 211 ? -6.857 -5.875 -0.789 1.00 98.75 211 VAL A N 1
ATOM 1610 C CA . VAL A 1 211 ? -6.654 -4.823 -1.784 1.00 98.75 211 VAL A CA 1
ATOM 1611 C C . VAL A 1 211 ? -7.326 -5.242 -3.085 1.00 98.75 211 VAL A C 1
ATOM 1613 O O . VAL A 1 211 ? -7.018 -6.286 -3.656 1.00 98.75 211 VAL A O 1
ATOM 1616 N N . ILE A 1 212 ? -8.243 -4.398 -3.549 1.00 98.50 212 ILE A N 1
ATOM 1617 C CA . ILE A 1 212 ? -8.975 -4.538 -4.805 1.00 98.50 212 ILE A CA 1
ATOM 1618 C C . ILE A 1 212 ? -8.374 -3.525 -5.790 1.00 98.50 212 ILE A C 1
ATOM 1620 O O . ILE A 1 212 ? -8.760 -2.350 -5.754 1.00 98.50 212 ILE A O 1
ATOM 1624 N N . PRO A 1 213 ? -7.391 -3.918 -6.617 1.00 97.81 213 PRO A N 1
ATOM 1625 C CA . PRO A 1 213 ? -6.793 -3.010 -7.585 1.00 97.81 213 PRO A CA 1
ATOM 1626 C C . PRO A 1 213 ? -7.767 -2.680 -8.714 1.00 97.81 213 PRO A C 1
ATOM 1628 O O . PRO A 1 213 ? -8.657 -3.457 -9.057 1.00 97.81 213 PRO A O 1
ATOM 1631 N N . GLN A 1 214 ? -7.575 -1.505 -9.292 1.00 97.38 214 GLN A N 1
ATOM 1632 C CA . GLN A 1 214 ? -8.326 -0.990 -10.423 1.00 97.38 214 GLN A CA 1
ATOM 1633 C C . GLN A 1 214 ? -7.319 -0.481 -11.451 1.00 97.38 214 GLN A C 1
ATOM 1635 O O . GLN A 1 214 ? -6.537 0.429 -11.171 1.00 97.38 214 GLN A O 1
ATOM 1640 N N . GLY A 1 215 ? -7.325 -1.104 -12.630 1.00 92.44 215 GLY A N 1
ATOM 1641 C CA . GLY A 1 215 ? -6.516 -0.660 -13.760 1.00 92.44 215 GLY A CA 1
ATOM 1642 C C . GLY A 1 215 ? -7.001 0.679 -14.321 1.00 92.44 215 GLY A C 1
ATOM 1643 O O . GLY A 1 215 ? -8.104 1.138 -14.033 1.00 92.44 215 GLY A O 1
ATOM 1644 N N . GLY A 1 216 ? -6.167 1.302 -15.145 1.00 89.06 216 GLY A N 1
ATOM 1645 C CA . GLY A 1 216 ? -6.435 2.600 -15.757 1.00 89.06 216 GLY A CA 1
ATOM 1646 C C . GLY A 1 216 ? -5.134 3.283 -16.165 1.00 89.06 216 GLY A C 1
ATOM 1647 O O . GLY A 1 216 ? -4.057 2.717 -15.986 1.00 89.06 216 GLY A O 1
ATOM 1648 N N . ALA A 1 217 ? -5.227 4.503 -16.699 1.00 84.94 217 ALA A N 1
ATOM 1649 C CA . ALA A 1 217 ? -4.046 5.300 -17.047 1.00 84.94 217 ALA A CA 1
ATOM 1650 C C . ALA A 1 217 ? -3.175 5.615 -15.818 1.00 84.94 217 ALA A C 1
ATOM 1652 O O . ALA A 1 217 ? -1.951 5.569 -15.893 1.00 84.94 217 ALA A O 1
ATOM 1653 N N . LEU A 1 218 ? -3.823 5.883 -14.681 1.00 89.38 218 LEU A N 1
ATOM 1654 C CA . LEU A 1 218 ? -3.202 5.963 -13.367 1.00 89.38 218 LEU A CA 1
ATOM 1655 C C . LEU A 1 218 ? -3.941 4.972 -12.455 1.00 89.38 218 LEU A C 1
ATOM 1657 O O . LEU A 1 218 ? -5.054 5.283 -12.027 1.00 89.38 218 LEU A O 1
ATOM 1661 N N . PRO A 1 219 ? -3.397 3.758 -12.239 1.00 95.19 219 PRO A N 1
ATOM 1662 C CA . PRO A 1 219 ? -4.052 2.742 -11.425 1.00 95.19 219 PRO A CA 1
ATOM 1663 C C . PRO A 1 219 ? -4.406 3.239 -10.018 1.00 95.19 219 PRO A C 1
ATOM 1665 O O . PRO A 1 219 ? -3.753 4.112 -9.449 1.00 95.19 219 PRO A O 1
ATOM 1668 N N . SER A 1 220 ? -5.456 2.659 -9.451 1.00 97.81 220 SER A N 1
ATOM 1669 C CA . SER A 1 220 ? -5.907 2.926 -8.084 1.00 97.81 220 SER A CA 1
ATOM 1670 C C . SER A 1 220 ? -6.238 1.617 -7.379 1.00 97.81 220 SER A C 1
ATOM 1672 O O . SER A 1 220 ? -6.205 0.543 -7.982 1.00 97.81 220 SER A O 1
ATOM 1674 N N . PHE A 1 221 ? -6.603 1.672 -6.102 1.00 98.69 221 PHE A N 1
ATOM 1675 C CA . PHE A 1 221 ? -7.186 0.510 -5.435 1.00 98.69 221 PHE A CA 1
ATOM 1676 C C . PHE A 1 221 ? -8.183 0.887 -4.365 1.00 98.69 221 PHE A C 1
ATOM 1678 O O . PHE A 1 221 ? -8.138 1.971 -3.799 1.00 98.69 221 PHE A O 1
ATOM 1685 N N . THR A 1 222 ? -9.054 -0.061 -4.044 1.00 98.81 222 THR A N 1
ATOM 1686 C CA . THR A 1 222 ? -9.859 -0.020 -2.829 1.00 98.81 222 THR A CA 1
ATOM 1687 C C . THR A 1 222 ? -9.280 -0.998 -1.818 1.00 98.81 222 THR A C 1
ATOM 1689 O O . THR A 1 222 ? -9.218 -2.198 -2.082 1.00 98.81 222 THR A O 1
ATOM 1692 N N . ARG A 1 223 ? -8.855 -0.504 -0.655 1.00 98.56 223 ARG A N 1
ATOM 1693 C CA . ARG A 1 223 ? -8.558 -1.345 0.508 1.00 98.56 223 ARG A CA 1
ATOM 1694 C C . ARG A 1 223 ? -9.869 -1.637 1.220 1.00 98.56 223 ARG A C 1
ATOM 1696 O O . ARG A 1 223 ? -10.550 -0.708 1.646 1.00 98.56 223 ARG A O 1
ATOM 1703 N N . GLN A 1 224 ? -10.222 -2.908 1.334 1.00 98.75 224 GLN A N 1
ATOM 1704 C CA . GLN A 1 224 ? -11.376 -3.374 2.083 1.00 98.75 224 GLN A CA 1
ATOM 1705 C C . GLN A 1 224 ? -10.906 -4.036 3.375 1.00 98.75 224 GLN A C 1
ATOM 1707 O O . GLN A 1 224 ? -10.231 -5.064 3.344 1.00 98.75 224 GLN A O 1
ATOM 1712 N N . LEU A 1 225 ? -11.325 -3.473 4.503 1.00 98.56 225 LEU A N 1
ATOM 1713 C CA . LEU A 1 225 ? -11.126 -4.043 5.828 1.00 98.56 225 LEU A CA 1
ATOM 1714 C C . LEU A 1 225 ? -12.439 -4.677 6.278 1.00 98.56 225 LEU A C 1
ATOM 1716 O O . LEU A 1 225 ? -13.463 -4.003 6.364 1.00 98.56 225 LEU A O 1
ATOM 1720 N N . THR A 1 226 ? -12.420 -5.982 6.530 1.00 98.56 226 THR A N 1
ATOM 1721 C CA . THR A 1 226 ? -13.578 -6.737 7.019 1.00 98.56 226 THR A CA 1
ATOM 1722 C C . THR A 1 226 ? -13.314 -7.198 8.441 1.00 98.56 226 THR A C 1
ATOM 1724 O O . THR A 1 226 ? -12.422 -8.006 8.680 1.00 98.56 226 THR A O 1
ATOM 1727 N N . PHE A 1 227 ? -14.118 -6.705 9.374 1.00 98.44 227 PHE A N 1
ATOM 1728 C CA . PHE A 1 227 ? -14.090 -7.072 10.781 1.00 98.44 227 PHE A CA 1
ATOM 1729 C C . PHE A 1 227 ? -15.166 -8.121 11.028 1.00 98.44 227 PHE A C 1
ATOM 1731 O O . PHE A 1 227 ? -16.304 -7.951 10.593 1.00 98.44 227 PHE A O 1
ATOM 1738 N N . THR A 1 228 ? -14.825 -9.206 11.715 1.00 98.62 228 THR A N 1
ATOM 1739 C CA . THR A 1 228 ? -15.777 -10.231 12.162 1.00 98.62 228 THR A CA 1
ATOM 1740 C C . THR A 1 228 ? -15.535 -10.517 13.635 1.00 98.62 228 THR A C 1
ATOM 1742 O O . THR A 1 228 ? -14.447 -10.960 14.001 1.00 98.62 228 THR A O 1
ATOM 1745 N N . GLY A 1 229 ? -16.526 -10.232 14.476 1.00 97.81 229 GLY A N 1
ATOM 1746 C CA . GLY A 1 229 ? -16.400 -10.280 15.930 1.00 97.81 229 GLY A CA 1
ATOM 1747 C C . GLY A 1 229 ? -17.243 -9.210 16.613 1.00 97.81 229 GLY A C 1
ATOM 1748 O O . GLY A 1 229 ? -18.351 -8.900 16.171 1.00 97.81 229 GLY A O 1
ATOM 1749 N N . SER A 1 230 ? -16.714 -8.642 17.692 1.00 96.75 230 SER A N 1
ATOM 1750 C CA . SER A 1 230 ? -17.372 -7.583 18.451 1.00 96.75 230 SER A CA 1
ATOM 1751 C C . SER A 1 230 ? -16.357 -6.641 19.081 1.00 96.75 230 SER A C 1
ATOM 1753 O O . SER A 1 230 ? -15.319 -7.097 19.557 1.00 96.75 230 SER A O 1
ATOM 1755 N N . GLY A 1 231 ? -16.673 -5.351 19.142 1.00 95.19 231 GLY A N 1
ATOM 1756 C CA . GLY A 1 231 ? -15.847 -4.363 19.831 1.00 95.19 231 GLY A CA 1
ATOM 1757 C C . GLY A 1 231 ? -15.806 -3.014 19.128 1.00 95.19 231 GLY A C 1
ATOM 1758 O O . GLY A 1 231 ? -16.366 -2.841 18.047 1.00 95.19 231 GLY A O 1
ATOM 1759 N N . LYS A 1 232 ? -15.113 -2.069 19.762 1.00 96.06 232 LYS A N 1
ATOM 1760 C CA . LYS A 1 232 ? -14.864 -0.720 19.248 1.00 96.06 232 LYS A CA 1
ATOM 1761 C C . LYS A 1 232 ? -13.418 -0.597 18.810 1.00 96.06 232 LYS A C 1
ATOM 1763 O O . LYS A 1 232 ? -12.514 -0.808 19.616 1.00 96.06 232 LYS A O 1
ATOM 1768 N N . TYR A 1 233 ? -13.211 -0.221 17.558 1.00 97.00 233 TYR A N 1
ATOM 1769 C CA . TYR A 1 233 ? -11.889 -0.025 16.979 1.00 97.00 233 TYR A CA 1
ATOM 1770 C C . TYR A 1 233 ? -11.818 1.316 16.260 1.00 97.00 233 TYR A C 1
ATOM 1772 O O . TYR A 1 233 ? -12.833 1.937 15.960 1.00 97.00 233 TYR A O 1
ATOM 1780 N N . TYR A 1 234 ? -10.600 1.740 15.960 1.00 97.75 234 TYR A N 1
ATOM 1781 C CA . TYR A 1 234 ? -10.319 2.852 15.070 1.00 97.75 234 TYR A CA 1
ATOM 1782 C C . TYR A 1 234 ? -9.432 2.348 13.942 1.00 97.75 234 TYR A C 1
ATOM 1784 O O . TYR A 1 234 ? -8.460 1.625 14.182 1.00 97.75 234 TYR A O 1
ATOM 1792 N N . TYR A 1 235 ? -9.770 2.735 12.718 1.00 97.75 235 TYR A N 1
ATOM 1793 C CA . TYR A 1 235 ? -8.937 2.561 11.539 1.00 97.75 235 TYR A CA 1
ATOM 1794 C C . TYR A 1 235 ? -8.228 3.879 11.221 1.00 97.75 235 TYR A C 1
ATOM 1796 O O . TYR A 1 235 ? -8.882 4.885 10.964 1.00 97.75 235 TYR A O 1
ATOM 1804 N N . LEU A 1 236 ? -6.896 3.874 11.226 1.00 97.56 236 LEU A N 1
ATOM 1805 C CA . LEU A 1 236 ? -6.075 4.973 10.733 1.00 97.56 236 LEU A CA 1
ATOM 1806 C C . LEU A 1 236 ? -5.960 4.874 9.211 1.00 97.56 236 LEU A C 1
ATOM 1808 O O . LEU A 1 236 ? -5.205 4.059 8.675 1.00 97.56 236 LEU A O 1
ATOM 1812 N N . VAL A 1 237 ? -6.706 5.730 8.519 1.00 97.00 237 VAL A N 1
ATOM 1813 C CA . VAL A 1 237 ? -6.721 5.819 7.053 1.00 97.00 237 VAL A CA 1
ATOM 1814 C C . VAL A 1 237 ? -5.379 6.331 6.531 1.00 97.00 237 VAL A C 1
ATOM 1816 O O . VAL A 1 237 ? -4.864 5.823 5.530 1.00 97.00 237 VAL A O 1
ATOM 1819 N N . GLY A 1 238 ? -4.805 7.308 7.237 1.00 95.00 238 GLY A N 1
ATOM 1820 C CA . GLY A 1 238 ? -3.474 7.842 6.990 1.00 95.00 238 GLY A CA 1
ATOM 1821 C C . GLY A 1 238 ? -3.044 8.844 8.059 1.00 95.00 238 GLY A C 1
ATOM 1822 O O . GLY A 1 238 ? -3.868 9.400 8.786 1.00 95.00 238 GLY A O 1
ATOM 1823 N N . ALA A 1 239 ? -1.732 9.044 8.144 1.00 95.62 239 ALA A N 1
ATOM 1824 C CA . ALA A 1 239 ? -1.084 10.000 9.028 1.00 95.62 239 ALA A CA 1
ATOM 1825 C C . ALA A 1 239 ? 0.034 10.700 8.254 1.00 95.62 239 ALA A C 1
ATOM 1827 O O . ALA A 1 239 ? 0.900 10.020 7.701 1.00 95.62 239 ALA A O 1
ATOM 1828 N N . ASP A 1 240 ? 0.002 12.027 8.216 1.00 96.06 240 ASP A N 1
ATOM 1829 C CA . ASP A 1 240 ? 0.933 12.860 7.450 1.00 96.06 240 ASP A CA 1
ATOM 1830 C C . ASP A 1 240 ? 1.013 14.272 8.055 1.00 96.06 240 ASP A C 1
ATOM 1832 O O . ASP A 1 240 ? 0.156 14.656 8.848 1.00 96.06 240 ASP A O 1
ATOM 1836 N N . GLY A 1 241 ? 2.016 15.071 7.685 1.00 96.06 241 GLY A N 1
ATOM 1837 C CA . GLY A 1 241 ? 2.087 16.479 8.082 1.00 96.06 241 GLY A CA 1
ATOM 1838 C C . GLY A 1 241 ? 0.913 17.316 7.556 1.00 96.06 241 GLY A C 1
ATOM 1839 O O . GLY A 1 241 ? 0.523 18.283 8.208 1.00 96.06 241 GLY A O 1
ATOM 1840 N N . SER A 1 242 ? 0.317 16.924 6.423 1.00 95.56 242 SER A N 1
ATOM 1841 C CA . SER A 1 242 ? -0.870 17.568 5.855 1.00 95.56 242 SER A CA 1
ATOM 1842 C C . SER A 1 242 ? -1.951 16.552 5.492 1.00 95.56 242 SER A C 1
ATOM 1844 O O . SER A 1 242 ? -1.711 15.595 4.759 1.00 95.56 242 SER A O 1
ATOM 1846 N N . ILE A 1 243 ? -3.168 16.777 5.991 1.00 97.62 243 ILE A N 1
ATOM 1847 C CA . ILE A 1 243 ? -4.372 16.058 5.569 1.00 97.62 243 ILE A CA 1
ATOM 1848 C C . ILE A 1 243 ? -5.510 17.069 5.434 1.00 97.62 243 ILE A C 1
ATOM 1850 O O . ILE A 1 243 ? -5.829 17.779 6.389 1.00 97.62 243 ILE A O 1
ATOM 1854 N N . GLU A 1 244 ? -6.139 17.113 4.262 1.00 96.44 244 GLU A N 1
ATOM 1855 C CA . GLU A 1 244 ? -7.150 18.113 3.911 1.00 96.44 244 GLU A CA 1
ATOM 1856 C C . GLU A 1 244 ? -8.381 17.466 3.275 1.00 96.44 244 GLU A C 1
ATOM 1858 O O . GLU A 1 244 ? -8.266 16.640 2.369 1.00 96.44 244 GLU A O 1
ATOM 1863 N N . LYS A 1 245 ? -9.583 17.876 3.693 1.00 96.06 245 LYS A N 1
ATOM 1864 C CA . LYS A 1 245 ? -10.829 17.451 3.039 1.00 96.06 245 LYS A CA 1
ATOM 1865 C C . LYS A 1 245 ? -10.965 18.151 1.681 1.00 96.06 245 LYS A C 1
ATOM 1867 O O . LYS A 1 245 ? -10.859 19.373 1.592 1.00 96.06 245 LYS A O 1
ATOM 1872 N N . ARG A 1 246 ? -11.215 17.388 0.616 1.00 93.44 246 ARG A N 1
ATOM 1873 C CA . ARG A 1 246 ? -11.374 17.862 -0.770 1.00 93.44 246 ARG A CA 1
ATOM 1874 C C . ARG A 1 246 ? -12.606 17.207 -1.400 1.00 93.44 246 ARG A C 1
ATOM 1876 O O . ARG A 1 246 ? -12.553 16.071 -1.870 1.00 93.44 246 ARG A O 1
ATOM 1883 N N . GLY A 1 247 ? -13.728 17.928 -1.407 1.00 91.88 247 GLY A N 1
ATOM 1884 C CA . GLY A 1 247 ? -15.008 17.397 -1.885 1.00 91.88 247 GLY A CA 1
ATOM 1885 C C . GLY A 1 247 ? -15.446 16.179 -1.067 1.00 91.88 247 GLY A C 1
ATOM 1886 O O . GLY A 1 247 ? -15.612 16.277 0.147 1.00 91.88 247 GLY A O 1
ATOM 1887 N N . ASN A 1 248 ? -15.605 15.032 -1.730 1.00 91.81 248 ASN A N 1
ATOM 1888 C CA . ASN A 1 248 ? -15.966 13.758 -1.099 1.00 91.81 248 ASN A CA 1
ATOM 1889 C C . ASN A 1 248 ? -14.763 12.921 -0.620 1.00 91.81 248 ASN A C 1
ATOM 1891 O O . ASN A 1 248 ? -14.958 11.806 -0.142 1.00 91.81 248 ASN A O 1
ATOM 1895 N N . GLY A 1 249 ? -13.535 13.423 -0.763 1.00 96.12 249 GLY A N 1
ATOM 1896 C CA . GLY A 1 249 ? -12.320 12.713 -0.376 1.00 96.12 249 GLY A CA 1
ATOM 1897 C C . GLY A 1 249 ? -11.398 13.541 0.509 1.00 96.12 249 GLY A C 1
ATOM 1898 O O . GLY A 1 249 ? -11.714 14.656 0.925 1.00 96.12 249 GLY A O 1
ATOM 1899 N N . TRP A 1 250 ? -10.228 12.978 0.771 1.00 97.75 250 TRP A N 1
ATOM 1900 C CA . TRP A 1 250 ? -9.175 13.551 1.596 1.00 97.75 250 TRP A CA 1
ATOM 1901 C C . TRP A 1 250 ? -7.863 13.516 0.828 1.00 97.75 250 TRP A C 1
ATOM 1903 O O . TRP A 1 250 ? -7.485 12.467 0.313 1.00 97.75 250 TRP A O 1
ATOM 1913 N N . LYS A 1 251 ? -7.164 14.645 0.755 1.00 97.19 251 LYS A N 1
ATOM 1914 C CA . LYS A 1 251 ? -5.778 14.696 0.293 1.00 97.19 251 LYS A CA 1
ATOM 1915 C C . LYS A 1 251 ? -4.873 14.407 1.488 1.00 97.19 251 LYS A C 1
ATOM 1917 O O . LYS A 1 251 ? -5.018 15.058 2.518 1.00 97.19 251 LYS A O 1
ATOM 1922 N N . ILE A 1 252 ? -4.000 13.414 1.366 1.00 96.38 252 ILE A N 1
ATOM 1923 C CA . ILE A 1 252 ? -3.029 12.992 2.379 1.00 96.38 252 ILE A CA 1
ATOM 1924 C C . ILE A 1 252 ? -1.634 13.256 1.818 1.00 96.38 252 ILE A C 1
ATOM 1926 O O . ILE A 1 252 ? -1.234 12.676 0.802 1.00 96.38 252 ILE A O 1
ATOM 1930 N N . GLY A 1 253 ? -0.906 14.155 2.474 1.00 93.94 253 GLY A N 1
ATOM 1931 C CA . GLY A 1 253 ? 0.337 14.708 1.961 1.00 93.94 253 GLY A CA 1
ATOM 1932 C C . GLY A 1 253 ? 0.147 15.324 0.575 1.00 93.94 253 GLY A C 1
ATOM 1933 O O . GLY A 1 253 ? -0.9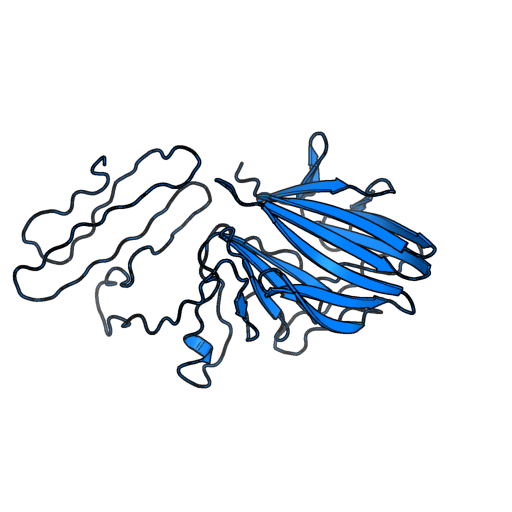03 15.875 0.246 1.00 93.94 253 GLY A O 1
ATOM 1934 N N . ASN A 1 254 ? 1.167 15.197 -0.269 1.00 90.56 254 ASN A N 1
ATOM 1935 C CA . ASN A 1 254 ? 1.172 15.815 -1.597 1.00 90.56 254 ASN A CA 1
ATOM 1936 C C . ASN A 1 254 ? 0.775 14.865 -2.728 1.00 90.56 254 ASN A C 1
ATOM 1938 O O . ASN A 1 254 ? 0.790 15.282 -3.877 1.00 90.56 254 ASN A O 1
ATOM 1942 N N . SER A 1 255 ? 0.529 13.584 -2.443 1.00 91.19 255 SER A N 1
ATOM 1943 C CA . SER A 1 255 ? 0.565 12.555 -3.495 1.00 91.19 255 SER A CA 1
ATOM 1944 C C . SER A 1 255 ? -0.586 11.560 -3.466 1.00 91.19 255 SER A C 1
ATOM 1946 O O . SER A 1 255 ? -0.645 10.684 -4.327 1.00 91.19 255 SER A O 1
ATOM 1948 N N . LEU A 1 256 ? -1.490 11.655 -2.488 1.00 95.94 256 LEU A N 1
ATOM 1949 C CA . LEU A 1 256 ? -2.510 10.638 -2.265 1.00 95.94 256 LEU A CA 1
ATOM 1950 C C . LEU A 1 256 ? -3.869 11.269 -1.990 1.00 95.94 256 LEU A C 1
ATOM 1952 O O . LEU A 1 256 ? -4.031 12.046 -1.054 1.00 95.94 256 LEU A O 1
ATOM 1956 N N . LYS A 1 257 ? -4.867 10.872 -2.769 1.00 97.25 257 LYS A N 1
ATOM 1957 C CA . LYS A 1 257 ? -6.276 11.114 -2.490 1.00 97.25 257 LYS A CA 1
ATOM 1958 C C . LYS A 1 257 ? -6.904 9.834 -1.948 1.00 97.25 257 LYS A C 1
ATOM 1960 O O . LYS A 1 257 ? -6.698 8.750 -2.494 1.00 97.25 257 LYS A O 1
ATOM 1965 N N . VAL A 1 258 ? -7.706 9.967 -0.895 1.00 98.12 258 VAL A N 1
ATOM 1966 C CA . VAL A 1 258 ? -8.474 8.867 -0.310 1.00 98.12 258 VAL A CA 1
ATOM 1967 C C . VAL A 1 258 ? -9.957 9.206 -0.255 1.00 98.12 258 VAL A C 1
ATOM 1969 O O . VAL A 1 258 ? -10.342 10.244 0.276 1.00 98.12 258 VAL A O 1
ATOM 1972 N N . THR A 1 259 ? -10.801 8.319 -0.776 1.00 98.06 259 THR A N 1
ATOM 1973 C CA . THR A 1 259 ? -12.265 8.398 -0.637 1.00 98.06 259 THR A CA 1
ATOM 1974 C C . THR A 1 259 ? -12.736 7.262 0.263 1.00 98.06 259 THR A C 1
ATOM 1976 O O . THR A 1 259 ? -12.316 6.120 0.074 1.00 98.06 259 THR A O 1
ATOM 1979 N N . LEU A 1 260 ? -13.580 7.567 1.247 1.00 97.81 260 LEU A N 1
ATOM 1980 C CA . LEU A 1 260 ? -14.015 6.611 2.266 1.00 97.81 260 LEU A CA 1
ATOM 1981 C C . LEU A 1 260 ? -15.471 6.198 2.049 1.00 97.81 260 LEU A C 1
ATOM 1983 O O . LEU A 1 260 ? -16.336 7.039 1.832 1.00 97.81 260 LEU A O 1
ATOM 1987 N N . ASP A 1 261 ? -15.707 4.895 2.138 1.00 96.31 261 ASP A N 1
ATOM 1988 C CA . ASP A 1 261 ? -17.009 4.258 2.319 1.00 96.31 261 ASP A CA 1
ATOM 1989 C C . ASP A 1 261 ? -16.955 3.583 3.698 1.00 96.31 261 ASP A C 1
ATOM 1991 O O . ASP A 1 261 ? -16.407 2.486 3.872 1.00 96.31 261 ASP A O 1
ATOM 1995 N N . SER A 1 262 ? -17.398 4.336 4.707 1.00 91.00 262 SER A N 1
ATOM 1996 C CA . SER A 1 262 ? -17.411 3.954 6.117 1.00 91.00 262 SER A CA 1
ATOM 1997 C C . SER A 1 262 ? -18.787 4.219 6.733 1.00 91.00 262 SER A C 1
ATOM 1999 O O . SER A 1 262 ? -19.449 5.178 6.338 1.00 91.00 262 SER A O 1
ATOM 2001 N N . PRO A 1 263 ? -19.226 3.392 7.702 1.00 82.00 263 PRO A N 1
ATOM 2002 C CA . PRO A 1 263 ? -20.507 3.594 8.377 1.00 82.00 263 PRO A CA 1
ATOM 2003 C C . PRO A 1 263 ? -20.515 4.854 9.253 1.00 82.00 263 PRO A C 1
ATOM 2005 O O . PRO A 1 263 ? -21.526 5.545 9.317 1.00 82.00 263 PRO A O 1
ATOM 2008 N N . ASP A 1 264 ? -19.383 5.152 9.893 1.00 87.88 264 ASP A N 1
ATOM 2009 C CA . ASP A 1 264 ? -19.203 6.308 10.768 1.00 87.88 264 ASP A CA 1
ATOM 2010 C C . ASP A 1 264 ? -18.407 7.420 10.064 1.00 87.88 264 ASP A C 1
ATOM 2012 O O . ASP A 1 264 ? -17.610 7.159 9.149 1.00 87.88 264 ASP A O 1
ATOM 2016 N N . GLU A 1 265 ? -18.612 8.670 10.500 1.00 91.12 265 GLU A N 1
ATOM 2017 C CA . GLU A 1 265 ? -17.914 9.832 9.945 1.00 91.12 265 GLU A CA 1
ATOM 2018 C C . GLU A 1 265 ? -16.408 9.795 10.282 1.00 91.12 265 GLU A C 1
ATOM 2020 O O . GLU A 1 265 ? -16.033 9.534 11.431 1.00 91.12 265 GLU A O 1
ATOM 2025 N N . PRO A 1 266 ? -15.518 10.071 9.307 1.00 96.25 266 PRO A N 1
ATOM 2026 C CA . PRO A 1 266 ? -14.088 10.168 9.565 1.00 96.25 266 PRO A CA 1
ATOM 2027 C C . PRO A 1 266 ? -13.735 11.352 10.474 1.00 96.25 266 PRO A C 1
ATOM 2029 O O . PRO A 1 266 ? -14.213 12.469 10.285 1.00 96.25 266 PRO A O 1
ATOM 2032 N N . ILE A 1 267 ? -12.815 11.125 11.406 1.00 97.12 267 ILE A N 1
ATOM 2033 C CA . ILE A 1 267 ? -12.311 12.110 12.362 1.00 97.12 267 ILE A CA 1
ATOM 2034 C C . ILE A 1 267 ? -10.918 12.551 11.913 1.00 97.12 267 ILE A C 1
ATOM 2036 O O . ILE A 1 267 ? -9.987 11.746 11.892 1.00 97.12 267 ILE A O 1
ATOM 2040 N N . LEU A 1 268 ? -10.763 13.833 11.580 1.00 97.75 268 LEU A N 1
ATOM 2041 C CA . LEU A 1 268 ? -9.454 14.456 11.389 1.00 97.75 268 LEU A CA 1
ATOM 2042 C C . LEU A 1 268 ? -8.995 15.068 12.716 1.00 97.75 268 LEU A C 1
ATOM 2044 O O . LEU A 1 268 ? -9.694 15.914 13.270 1.00 97.75 268 LEU A O 1
ATOM 2048 N N . ARG A 1 269 ? -7.815 14.677 13.200 1.00 96.69 269 ARG A N 1
ATOM 2049 C CA . ARG A 1 269 ? -7.221 15.212 14.436 1.00 96.69 269 ARG A CA 1
ATOM 2050 C C . ARG A 1 269 ? -5.737 15.517 14.272 1.00 96.69 269 ARG A C 1
ATOM 2052 O O . ARG A 1 269 ? -5.103 15.040 13.330 1.00 96.69 269 ARG A O 1
ATOM 2059 N N . ASP A 1 270 ? -5.184 16.265 15.219 1.00 96.06 270 ASP A N 1
ATOM 2060 C CA . ASP A 1 270 ? -3.736 16.377 15.381 1.00 96.06 270 ASP A CA 1
ATOM 2061 C C . ASP A 1 270 ? -3.208 15.174 16.189 1.00 96.06 270 ASP A C 1
ATOM 2063 O O . ASP A 1 270 ? -3.852 14.695 17.124 1.00 96.06 270 ASP A O 1
ATOM 2067 N N . GLY A 1 271 ? -2.045 14.659 15.800 1.00 90.12 271 GLY A N 1
ATOM 2068 C CA . GLY A 1 271 ? -1.347 13.540 16.429 1.00 90.12 271 GLY A CA 1
ATOM 2069 C C . GLY A 1 271 ? 0.148 13.831 16.584 1.00 90.12 271 GLY A C 1
ATOM 2070 O O . GLY A 1 271 ? 0.644 14.881 16.182 1.00 90.12 271 GLY A O 1
ATOM 2071 N N . ALA A 1 272 ? 0.902 12.880 17.141 1.00 83.25 272 ALA A N 1
ATOM 2072 C CA . ALA A 1 272 ? 2.300 13.094 17.550 1.00 83.25 272 ALA A CA 1
ATOM 2073 C C . ALA A 1 272 ? 3.274 13.466 16.407 1.00 83.25 272 ALA A C 1
ATOM 2075 O O . ALA A 1 272 ? 4.380 13.929 16.663 1.00 83.25 272 ALA A O 1
ATOM 2076 N N . GLY A 1 273 ? 2.886 13.272 15.141 1.00 82.62 273 GLY A N 1
ATOM 2077 C CA . GLY A 1 273 ? 3.736 13.546 13.975 1.00 82.62 273 GLY A CA 1
ATOM 2078 C C . GLY A 1 273 ? 3.006 14.212 12.813 1.00 82.62 273 GLY A C 1
ATOM 2079 O O . GLY A 1 273 ? 3.342 13.923 11.668 1.00 82.62 273 GLY A O 1
ATOM 2080 N N . GLY A 1 274 ? 1.981 15.021 13.095 1.00 93.62 274 GLY A N 1
ATOM 2081 C CA . GLY A 1 274 ? 1.161 15.694 12.086 1.00 93.62 274 GLY A CA 1
ATOM 2082 C C . GLY A 1 274 ? -0.326 15.426 12.288 1.00 93.62 274 GLY A C 1
ATOM 2083 O O . GLY A 1 274 ? -0.789 15.289 13.414 1.00 93.62 274 GLY A O 1
ATOM 2084 N N . LYS A 1 275 ? -1.075 15.336 11.195 1.00 97.00 275 LYS A N 1
ATOM 2085 C CA . LYS A 1 275 ? -2.503 15.028 11.191 1.00 97.00 275 LYS A CA 1
ATOM 2086 C C . LYS A 1 275 ? -2.752 13.532 11.059 1.00 97.00 275 LYS A C 1
ATOM 2088 O O . LYS A 1 275 ? -1.998 12.815 10.403 1.00 97.00 275 LYS A O 1
ATOM 2093 N N . GLU A 1 276 ? -3.843 13.073 11.656 1.00 97.94 276 GLU A N 1
ATOM 2094 C CA . GLU A 1 276 ? -4.323 11.694 11.597 1.00 97.94 276 GLU A CA 1
ATOM 2095 C C . GLU A 1 276 ? -5.784 11.683 11.148 1.00 97.94 276 GLU A C 1
ATOM 2097 O O . GLU A 1 276 ? -6.618 12.391 11.716 1.00 97.94 276 GLU A O 1
ATOM 2102 N N . LEU A 1 277 ? -6.092 10.871 10.134 1.00 97.81 277 LEU A N 1
ATOM 2103 C CA . LEU A 1 277 ? -7.458 10.628 9.678 1.00 97.81 277 LEU A CA 1
ATOM 2104 C C . LEU A 1 277 ? -7.920 9.261 10.176 1.00 97.81 277 LEU A C 1
ATOM 2106 O O . LEU A 1 277 ? -7.433 8.224 9.715 1.00 97.81 277 LEU A O 1
ATOM 2110 N N . LEU A 1 278 ? -8.855 9.268 11.118 1.00 97.75 278 LEU A N 1
ATOM 2111 C CA . LEU A 1 278 ? -9.396 8.076 11.755 1.00 97.75 278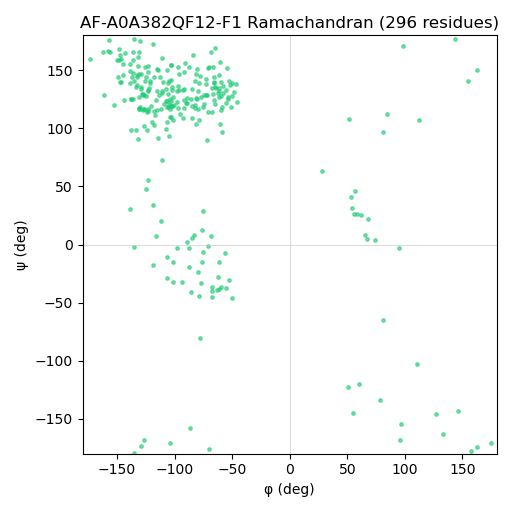 LEU A CA 1
ATOM 2112 C C . LEU A 1 278 ? -10.811 7.781 11.273 1.00 97.75 278 LEU A C 1
ATOM 2114 O O . LEU A 1 278 ? -11.585 8.687 10.996 1.00 97.75 278 LEU A O 1
ATOM 2118 N N . VAL A 1 279 ? -11.176 6.507 11.254 1.00 97.69 279 VAL A N 1
ATOM 2119 C CA . VAL A 1 279 ? -12.554 6.045 11.080 1.00 97.69 279 VAL A CA 1
ATOM 2120 C C . VAL A 1 279 ? -12.912 5.176 12.287 1.00 97.69 279 VAL A C 1
ATOM 2122 O O . VAL A 1 279 ? -12.257 4.145 12.488 1.00 97.69 279 VAL A O 1
ATOM 2125 N N . PRO A 1 280 ? -13.897 5.572 13.114 1.00 97.12 280 PRO A N 1
ATOM 2126 C CA . PRO A 1 280 ? -14.454 4.704 14.146 1.00 97.12 280 PRO A CA 1
ATOM 2127 C C . PRO A 1 280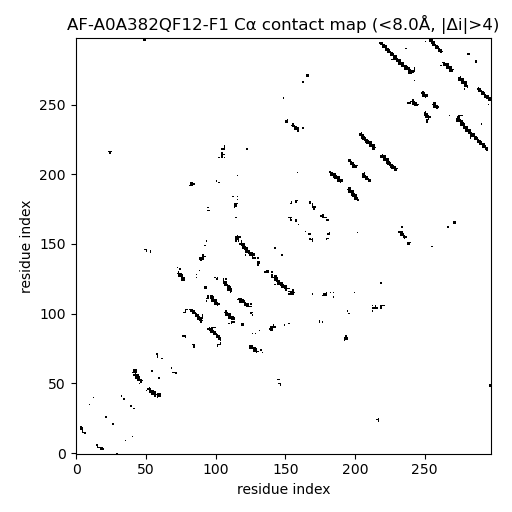 ? -15.088 3.455 13.530 1.00 97.12 280 PRO A C 1
ATOM 2129 O O . PRO A 1 280 ? -15.620 3.492 12.422 1.00 97.12 280 PRO A O 1
ATOM 2132 N N . VAL A 1 281 ? -14.995 2.332 14.238 1.00 95.81 281 VAL A N 1
ATOM 2133 C CA . VAL A 1 281 ? -15.523 1.044 13.784 1.00 95.81 281 VAL A CA 1
ATOM 2134 C C . VAL A 1 281 ? -16.197 0.334 14.949 1.00 95.81 281 VAL A C 1
ATOM 2136 O O . VAL A 1 281 ? -15.538 -0.312 15.769 1.00 95.81 281 VAL A O 1
ATOM 2139 N N . GLU A 1 282 ? -17.520 0.433 15.017 1.00 95.62 282 GLU A N 1
ATOM 2140 C CA . GLU A 1 282 ? -18.326 -0.421 15.887 1.00 95.62 282 GLU A CA 1
ATOM 2141 C C . GLU A 1 282 ? -18.570 -1.769 15.195 1.00 95.62 282 GLU A C 1
ATOM 2143 O O . GLU A 1 282 ? -19.208 -1.851 14.145 1.00 95.62 282 GLU A O 1
ATOM 2148 N N . VAL A 1 283 ? -18.080 -2.855 15.789 1.00 95.88 283 VAL A N 1
ATOM 2149 C CA . VAL A 1 283 ? -18.260 -4.210 15.264 1.00 95.88 283 VAL A CA 1
ATOM 2150 C C . VAL A 1 283 ? -19.309 -4.932 16.102 1.00 95.88 283 VAL A C 1
ATOM 2152 O O . VAL A 1 283 ? -19.133 -5.126 17.305 1.00 95.88 283 VAL A O 1
ATOM 2155 N N . LYS A 1 284 ? -20.390 -5.371 15.451 1.00 95.69 284 LYS A N 1
ATOM 2156 C CA . LYS A 1 284 ? -21.422 -6.255 16.014 1.00 95.69 284 LYS A CA 1
ATOM 2157 C C . LYS A 1 284 ? -21.688 -7.387 15.026 1.00 95.69 284 LYS A C 1
ATOM 2159 O O . LYS A 1 284 ? -22.470 -7.248 14.092 1.00 95.69 284 LYS A O 1
ATOM 2164 N N . GLY A 1 285 ? -20.963 -8.491 15.177 1.00 97.25 285 GLY A N 1
ATOM 2165 C CA . GLY A 1 285 ? -20.951 -9.598 14.223 1.00 97.25 285 GLY A CA 1
ATOM 2166 C C . GLY A 1 285 ? -20.026 -9.320 13.039 1.00 97.25 285 GLY A C 1
ATOM 2167 O O . GLY A 1 285 ? -19.011 -10.000 12.893 1.00 97.25 285 GLY A O 1
ATOM 2168 N N . LYS A 1 286 ? -20.341 -8.316 12.210 1.00 97.06 286 LYS A N 1
ATOM 2169 C CA . LYS A 1 286 ? -19.534 -7.948 11.037 1.00 97.06 286 LYS A CA 1
ATOM 2170 C C . LYS A 1 286 ? -19.573 -6.446 10.755 1.00 97.06 286 LYS A C 1
ATOM 2172 O O . LYS A 1 286 ? -20.639 -5.847 10.807 1.00 97.06 286 LYS A O 1
ATOM 2177 N N . ALA A 1 287 ? -18.431 -5.869 10.389 1.00 97.06 287 ALA A N 1
ATOM 2178 C CA . ALA A 1 287 ? -18.329 -4.513 9.843 1.00 97.06 287 ALA A CA 1
ATOM 2179 C C . ALA A 1 287 ? -17.380 -4.506 8.636 1.00 97.06 287 ALA A C 1
ATOM 2181 O O . ALA A 1 287 ? -16.432 -5.294 8.582 1.00 97.06 287 ALA A O 1
ATOM 2182 N N . ILE A 1 288 ? -17.641 -3.645 7.654 1.00 97.62 288 ILE A N 1
ATOM 2183 C CA . ILE A 1 288 ? -16.797 -3.485 6.465 1.00 97.62 288 ILE A CA 1
ATOM 2184 C C . ILE A 1 288 ? -16.502 -2.002 6.289 1.00 97.62 288 ILE A C 1
ATOM 2186 O O . ILE A 1 288 ? -17.411 -1.184 6.377 1.00 97.62 288 ILE A O 1
ATOM 2190 N N . ILE A 1 289 ? -15.243 -1.682 6.007 1.00 97.88 289 ILE A N 1
ATOM 2191 C CA . ILE A 1 289 ? -14.809 -0.339 5.623 1.00 97.88 289 ILE A CA 1
ATOM 2192 C C . ILE A 1 289 ? -14.064 -0.442 4.309 1.00 97.88 289 ILE A C 1
ATOM 2194 O O . ILE A 1 289 ? -13.278 -1.375 4.104 1.00 97.88 289 ILE A O 1
ATOM 2198 N N . ARG A 1 290 ? -14.290 0.529 3.429 1.00 98.44 290 ARG A N 1
ATOM 2199 C CA . ARG A 1 290 ? -13.556 0.665 2.179 1.00 98.44 290 ARG A CA 1
ATOM 2200 C C . ARG A 1 290 ? -12.906 2.034 2.090 1.00 98.44 290 ARG A C 1
ATOM 2202 O O . ARG A 1 290 ? -13.537 3.059 2.316 1.00 98.44 290 ARG A O 1
ATOM 2209 N N . ALA A 1 291 ? -11.635 2.035 1.721 1.00 98.31 291 ALA A N 1
ATOM 2210 C CA . ALA A 1 291 ? -10.883 3.238 1.408 1.00 98.31 291 ALA A CA 1
ATOM 2211 C C . ALA A 1 291 ? -10.339 3.107 -0.014 1.00 98.31 291 ALA A C 1
ATOM 2213 O O . ALA A 1 291 ? -9.537 2.213 -0.294 1.00 98.31 291 ALA A O 1
ATOM 2214 N N . LYS A 1 292 ? -10.800 3.969 -0.924 1.00 98.38 292 LYS A N 1
ATOM 2215 C CA . LYS A 1 292 ? -10.256 4.073 -2.278 1.00 98.38 292 LYS A CA 1
ATOM 2216 C C . LYS A 1 292 ? -9.046 4.997 -2.250 1.00 98.38 292 LYS A C 1
ATOM 2218 O O . LYS A 1 292 ? -9.199 6.163 -1.912 1.00 98.38 292 LYS A O 1
ATOM 2223 N N . TYR A 1 293 ? -7.887 4.474 -2.620 1.00 98.19 293 TYR A N 1
ATOM 2224 C CA . TYR A 1 293 ? -6.613 5.173 -2.708 1.00 98.19 293 TYR A CA 1
ATOM 2225 C C . TYR A 1 293 ? -6.290 5.480 -4.171 1.00 98.19 293 TYR A C 1
ATOM 2227 O O . TYR A 1 293 ? -6.233 4.573 -5.007 1.00 98.19 293 TYR A O 1
ATOM 2235 N N . GLU A 1 294 ? -6.077 6.757 -4.466 1.00 97.25 294 GLU A N 1
ATOM 2236 C CA . GLU A 1 294 ? -5.795 7.291 -5.797 1.00 97.25 294 GLU A CA 1
ATOM 2237 C C . GLU A 1 294 ? -4.550 8.179 -5.713 1.00 97.25 294 GLU A C 1
ATOM 2239 O O . GLU A 1 294 ? -4.443 9.012 -4.813 1.00 97.25 294 GLU A O 1
ATOM 2244 N N . TRP A 1 295 ? -3.605 8.021 -6.637 1.00 95.06 295 TRP A N 1
ATOM 2245 C CA . TRP A 1 295 ? -2.472 8.939 -6.722 1.00 95.06 295 TRP A CA 1
ATOM 2246 C C . TRP A 1 295 ? -2.972 10.317 -7.146 1.00 95.06 295 TRP A C 1
ATOM 2248 O O . TRP A 1 295 ? -3.686 10.440 -8.141 1.00 95.06 295 TRP A O 1
ATOM 2258 N N . ASP A 1 296 ? -2.577 11.344 -6.402 1.00 91.00 296 ASP A N 1
ATOM 2259 C CA . ASP A 1 296 ? -2.818 12.743 -6.742 1.00 91.00 296 ASP A CA 1
ATOM 2260 C C . ASP A 1 296 ? -1.486 13.356 -7.175 1.00 91.00 296 ASP A C 1
ATOM 2262 O O . ASP A 1 296 ? -0.633 13.646 -6.345 1.00 91.00 296 ASP A O 1
ATOM 2266 N N . LEU A 1 297 ? -1.256 13.459 -8.484 1.00 81.81 297 LEU A N 1
ATOM 2267 C CA . LEU A 1 297 ? 0.013 13.961 -9.031 1.00 81.81 297 LEU A CA 1
ATOM 2268 C C . LEU A 1 297 ? 0.060 15.499 -9.133 1.00 81.81 297 LEU A C 1
ATOM 2270 O O . LEU A 1 297 ? 1.033 16.022 -9.679 1.00 81.81 297 LEU A O 1
ATOM 2274 N N . ASN A 1 298 ? -0.969 16.194 -8.628 1.00 62.62 298 ASN A N 1
ATOM 2275 C CA . ASN A 1 298 ? -1.160 17.643 -8.738 1.00 62.62 298 ASN A CA 1
ATOM 2276 C C . ASN A 1 298 ? -0.980 18.384 -7.407 1.00 62.62 298 ASN A C 1
ATOM 2278 O O . ASN A 1 298 ? -1.365 17.851 -6.338 1.00 62.62 298 ASN A O 1
#

Mean predicted aligned error: 7.37 Å

Foldseek 3Di:
DDCFWDPDDDDDQDDTGGDDDDDQDDDDDDDDDDDPDDDDDDWDWDADQQRPIATDDQWHRDDPDDDDRPNNLWPFDAQDPQAKDWDQAAAPLEARRWIWIQGNLQKIWIQHQQARDTFKIFGHGGFTCSQVPVDVHDDHTYGNGGLIDGFPRHHQKDADPDPVGAGDDWDDDDNPTHGHDQKAWPAWDADPSRFTFTWMDRVQKIWTWGWAWDHTSFIKIKIKIKIFDFDKMKGFPGFAQDWADDPQWIDHPQWKIKHKDAPADWDWDAHPHHITIMGMDGDDRMGMIIIIIGTDSD

Solvent-accessible surface area (backbone atoms only — not comparable to full-atom values): 17510 Å² total; per-residue (Å²): 133,84,88,54,62,84,79,80,79,95,72,77,98,75,92,74,79,60,78,79,91,74,75,89,51,92,80,88,82,86,85,87,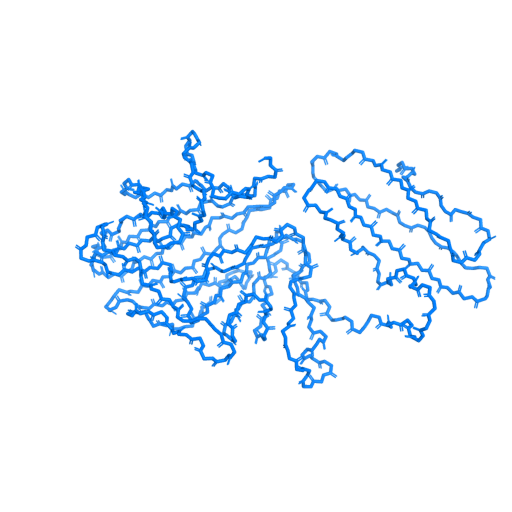84,87,79,95,77,94,79,86,84,65,54,41,74,46,65,54,95,79,33,86,70,44,78,74,38,81,37,75,71,82,73,85,82,80,86,73,83,72,71,69,68,68,39,72,51,71,49,53,95,68,22,36,39,77,45,82,53,44,34,54,88,49,49,85,50,17,35,36,38,24,38,63,52,34,39,29,40,26,38,19,61,37,31,58,23,70,22,36,39,31,31,55,52,39,38,52,45,24,61,61,68,81,44,89,45,83,74,58,43,58,71,60,41,42,63,74,44,80,44,63,78,37,43,27,60,43,77,58,97,49,96,80,56,78,78,78,82,52,56,80,52,95,94,62,54,44,60,35,75,74,51,44,76,71,55,64,49,68,48,84,46,52,41,60,36,36,32,33,30,49,80,82,20,38,36,38,45,33,73,46,76,37,63,62,66,73,42,34,33,34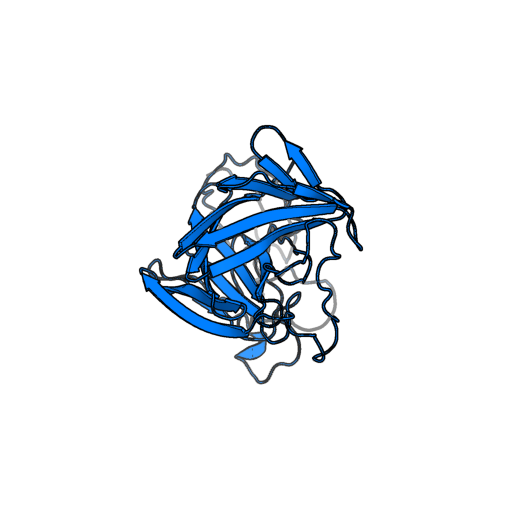,42,36,42,37,39,40,32,62,51,65,36,34,37,49,81,49,57,29,78,41,66,46,84,52,90,84,28,32,35,44,53,74,48,33,34,38,35,72,50,55,93,45,77,70,46,78,45,83,50,101,74,32,28,34,36,33,29,60,41,75,30,71,57,59,36,68,36,36,39,35,43,34,73,32,94,114

Radius of gyration: 21.9 Å; Cα contacts (8 Å, |Δi|>4): 662; chains: 1; bounding box: 57×35×63 Å

Nearest PDB structures (foldseek):
  6xux-assembly1_A  TM=4.085E-01  e=6.222E-03  Escherichia coli K-12
  4ktr-assembly1_A  TM=2.605E-01  e=2.520E-02  [Bacillus] selenitireducens MLS10
  8ip2-assembly1_A-2  TM=3.367E-01  e=2.510E-01  Escherichia coli K-12
  4ktp-assembly1_B  TM=2.611E-01  e=4.826E-02  [Bacillus] selenitireducens MLS10
  8x18-assembly1_B  TM=3.531E-01  e=4.119E+00  Xanthomonas campestris pv. campestris str. ATCC 33913

Secondary structure (DSSP, 8-state):
---S----SS-SS-------PPPSSPPP--------SS------EEEETTEEEEE-SSSPPPPSSSS--------EE---TT--EEE-S-BTTS-TTEEEEE-TTSEEEEEETTTTEEEEEEES--EE-HHHHSSS--S-BPP-SEEEEEPP-S-SEE--SSTTSPPPP---STT-PPPPTTEEEEEEEE-GGG-EEEEEEETTEEEEEEEEEE-SSS-EEEEEEEEEEEEEEEEEEEEES-EEEETTEEEETTTEEEEEE-SSPPEEEEETTEEEEEEEEEEEEEEEEEEEEEE---

Sequence (298 aa):
GEVVVNNDGVHGIVNKSGSANLNAGIALVRIEFFEKGGGEHLSLDMSGPGIKKLQLARNTAPQGGGKKPAIATGNPIDPVNNETVMYRNFIQGASPRGIGVGYPEKLNVCFDANAMNLVMLWHGAFMDGAKHWNGRGQGFQPPLGHYLISLKRTQAIAQLANAETPWPELKLGNNDDDRAKGLRFRGYRLVEGRRPVFKYTADNTVIEDYVIPQGGALPSFTRQLTFTGSGKYYYLVGADGSIEKRGNGWKIGNSLKVTLDSPDEPILRDGAGGKELLVPVEVKGKAIIRAKYEWDLN

pLDDT: mean 89.71, std 12.39, range [35.12, 98.88]